Protein AF-A0A2H0WH77-F1 (afdb_monomer)

Radius of gyration: 19.79 Å; Cα contacts (8 Å, |Δi|>4): 609; chains: 1; bounding box: 47×44×61 Å

Mean predicted aligned error: 9.54 Å

Sequence (263 aa):
MRTLSQGLFWILLVLSSAALGGLSSSLSTESLFVCNAGISHTDGESIAGSDSLVINYEDLGVPESSEARQRSNVLRVQFADAPKSQVAGGTELWLTQLGEIHFDLATEKYGTQYFIELCYRGPQKQMSEGPTPYDLSEGIYNLDLSVNIQESGGTGESYRSSASLQTSLETICDLRGRGARKNPRASDELGVSSVESDSWVISSPSSWNSSSLNFSVSLNDAFSAVPRFCRIRVSFQERATSALRNNALFPQEVNLFVNIQAD

Solvent-accessible surface area (backbone atoms only — not comparable to full-atom values): 14805 Å² total; per-residue (Å²): 139,80,88,81,81,83,76,84,53,82,42,57,29,44,45,80,90,88,85,91,86,88,87,90,86,92,71,87,67,79,30,60,43,37,22,38,42,37,47,29,58,79,58,93,68,81,58,77,53,47,40,36,39,41,36,34,31,36,37,68,84,44,60,89,90,41,80,79,18,67,45,75,50,73,49,71,48,45,67,89,64,74,68,65,49,64,79,50,61,55,43,52,22,56,30,31,37,54,65,40,45,32,58,45,82,53,45,48,49,55,32,50,31,39,37,42,29,33,39,35,49,39,64,52,77,39,71,48,91,61,100,76,63,48,60,70,55,51,21,40,35,35,40,42,38,39,41,34,60,50,71,67,87,65,95,62,72,50,51,49,65,72,30,44,25,24,38,30,45,38,39,33,17,20,25,16,69,36,83,94,47,53,60,64,48,54,95,83,60,71,59,50,65,66,74,48,74,69,28,72,49,72,52,74,74,39,76,56,85,59,66,60,47,78,47,78,46,72,59,34,96,40,47,75,32,28,50,35,34,32,45,38,36,43,38,40,33,35,62,34,85,56,80,62,52,72,92,77,52,57,47,53,34,46,39,49,38,62,45,76,49,68,98

Structure (mmCIF, N/CA/C/O backbone):
data_AF-A0A2H0WH77-F1
#
_entry.id   AF-A0A2H0WH77-F1
#
loop_
_atom_site.group_PDB
_atom_site.id
_atom_site.type_symbol
_atom_site.label_atom_id
_atom_site.label_alt_id
_atom_site.label_comp_id
_atom_site.label_asym_id
_atom_site.label_entity_id
_atom_site.label_seq_id
_atom_site.pdbx_PDB_ins_code
_atom_site.Cartn_x
_atom_site.Cartn_y
_atom_site.Cartn_z
_atom_site.occupancy
_atom_site.B_iso_or_equiv
_atom_site.auth_seq_id
_atom_site.auth_comp_id
_atom_site.auth_asym_id
_atom_site.auth_atom_id
_atom_site.pdbx_PDB_model_num
ATOM 1 N N . MET A 1 1 ? 6.294 24.695 -19.451 1.00 29.09 1 MET A N 1
ATOM 2 C CA . MET A 1 1 ? 6.271 24.290 -18.031 1.00 29.09 1 MET A CA 1
ATOM 3 C C . MET A 1 1 ? 4.819 24.130 -17.620 1.00 29.09 1 MET A C 1
ATOM 5 O O . MET A 1 1 ? 4.157 25.120 -17.350 1.00 29.09 1 MET A O 1
ATOM 9 N N . ARG A 1 2 ? 4.282 22.911 -17.744 1.00 23.17 2 ARG A N 1
ATOM 10 C CA . ARG A 1 2 ? 2.914 22.574 -17.340 1.00 23.17 2 ARG A CA 1
ATOM 11 C C . ARG A 1 2 ? 3.013 21.857 -16.002 1.00 23.17 2 ARG A C 1
ATOM 13 O O . ARG A 1 2 ? 3.614 20.794 -15.935 1.00 23.17 2 ARG A O 1
ATOM 20 N N . THR A 1 3 ? 2.469 22.468 -14.964 1.00 25.33 3 THR A N 1
ATOM 21 C CA . THR A 1 3 ? 2.198 21.824 -13.683 1.00 25.33 3 THR A CA 1
ATOM 22 C C . THR A 1 3 ? 1.099 20.781 -13.905 1.00 25.33 3 THR A C 1
ATOM 24 O O . THR A 1 3 ? -0.003 21.112 -14.343 1.00 25.33 3 THR A O 1
ATOM 27 N N . LEU A 1 4 ? 1.443 19.509 -13.704 1.00 28.31 4 LEU A N 1
ATOM 28 C CA . LEU A 1 4 ? 0.545 18.360 -13.812 1.00 28.31 4 LEU A CA 1
ATOM 29 C C . LEU A 1 4 ? -0.203 18.190 -12.486 1.00 28.31 4 LEU A C 1
ATOM 31 O O . LEU A 1 4 ? 0.396 18.175 -11.416 1.00 28.31 4 LEU A O 1
ATOM 35 N N . SER A 1 5 ? -1.527 18.141 -12.590 1.00 27.88 5 SER A N 1
ATOM 36 C CA . SER A 1 5 ? -2.477 18.002 -11.489 1.00 27.88 5 SER A CA 1
ATOM 37 C C . SER A 1 5 ? -2.623 16.534 -11.078 1.00 27.88 5 SER A C 1
ATOM 39 O O . SER A 1 5 ? -2.650 15.653 -11.932 1.00 27.88 5 SER A O 1
ATOM 41 N N . GLN A 1 6 ? -2.745 16.327 -9.768 1.00 31.61 6 GLN A N 1
ATOM 42 C CA . GLN A 1 6 ? -2.769 15.076 -9.004 1.00 31.61 6 GLN A CA 1
ATOM 43 C C . GLN A 1 6 ? -3.803 14.045 -9.495 1.00 31.61 6 GLN A C 1
ATOM 45 O O . GLN A 1 6 ? -4.948 14.396 -9.782 1.00 31.61 6 GLN A O 1
ATOM 50 N N . GLY A 1 7 ? -3.415 12.766 -9.516 1.00 29.59 7 GLY A N 1
ATOM 51 C CA . GLY A 1 7 ? -4.345 11.637 -9.530 1.00 29.59 7 GLY A CA 1
ATOM 52 C C . GLY A 1 7 ? -4.779 11.325 -8.099 1.00 29.59 7 GLY A C 1
ATOM 53 O O . GLY A 1 7 ? -3.955 10.925 -7.283 1.00 29.59 7 GLY A O 1
ATOM 54 N N . LEU A 1 8 ? -6.055 11.549 -7.781 1.00 36.19 8 LEU A N 1
ATOM 55 C CA . LEU A 1 8 ? -6.645 11.158 -6.501 1.00 36.19 8 LEU A CA 1
ATOM 56 C C . LEU A 1 8 ? -7.045 9.680 -6.552 1.00 36.19 8 LEU A C 1
ATOM 58 O O . LEU A 1 8 ? -7.937 9.308 -7.312 1.00 36.19 8 LEU A O 1
ATOM 62 N N . PHE A 1 9 ? -6.427 8.861 -5.707 1.00 35.94 9 PHE A N 1
ATOM 63 C CA . PHE A 1 9 ? -6.985 7.576 -5.298 1.00 35.94 9 PHE A CA 1
ATOM 64 C C . PHE A 1 9 ? -7.800 7.824 -4.023 1.00 35.94 9 PHE A C 1
ATOM 66 O O . PHE A 1 9 ? -7.249 8.303 -3.036 1.00 35.94 9 PHE A O 1
ATOM 73 N N . TRP A 1 10 ? -9.103 7.544 -4.056 1.00 33.97 10 TRP A N 1
ATOM 74 C CA . TRP A 1 10 ? -9.947 7.498 -2.862 1.00 33.97 10 TRP A CA 1
ATOM 75 C C . TRP A 1 10 ? -10.115 6.032 -2.486 1.00 33.97 10 TRP A C 1
ATOM 77 O O . TRP A 1 10 ? -10.730 5.273 -3.231 1.00 33.97 10 TRP A O 1
ATOM 87 N N . ILE A 1 11 ? -9.545 5.621 -1.359 1.00 39.38 11 ILE A N 1
ATOM 88 C CA . ILE A 1 11 ? -9.858 4.330 -0.746 1.00 39.38 11 ILE A CA 1
ATOM 89 C C . ILE A 1 11 ? -10.861 4.639 0.356 1.00 39.38 11 ILE A C 1
ATOM 91 O O . ILE A 1 11 ? -10.483 5.231 1.364 1.00 39.38 11 ILE A O 1
ATOM 95 N N . LEU A 1 12 ? -12.128 4.272 0.141 1.00 36.19 12 LEU A N 1
ATOM 96 C CA . LEU A 1 12 ? -13.153 4.347 1.177 1.00 36.19 12 LEU A CA 1
ATOM 97 C C . LEU A 1 12 ? -12.930 3.185 2.150 1.00 36.19 12 LEU A C 1
ATOM 99 O O . LEU A 1 12 ? -13.196 2.026 1.820 1.00 36.19 12 LEU A O 1
ATOM 103 N N . LEU A 1 13 ? -12.438 3.498 3.349 1.00 39.91 13 LEU A N 1
ATOM 104 C CA . LEU A 1 13 ? -12.547 2.605 4.494 1.00 39.91 13 LEU A CA 1
ATOM 105 C C . LEU A 1 13 ? -13.842 2.931 5.238 1.00 39.91 13 LEU A C 1
ATOM 107 O O . LEU A 1 13 ? -13.857 3.828 6.077 1.00 39.91 13 LEU A O 1
ATOM 111 N N . VAL A 1 14 ? -14.941 2.257 4.910 1.00 36.97 14 VAL A N 1
ATOM 112 C CA . VAL A 1 14 ? -16.222 2.490 5.592 1.00 36.97 14 VAL A CA 1
ATOM 113 C C . VAL A 1 14 ? -16.269 1.631 6.852 1.00 36.97 14 VAL A C 1
ATOM 115 O O . VAL A 1 14 ? -15.810 0.496 6.839 1.00 36.97 14 VAL A O 1
ATOM 118 N N . LEU A 1 15 ? -16.815 2.153 7.949 1.00 38.59 15 LEU A N 1
ATOM 119 C CA . LEU A 1 15 ? -17.287 1.378 9.099 1.00 38.59 15 LEU A CA 1
ATOM 120 C C . LEU A 1 15 ? -18.823 1.516 9.142 1.00 38.59 15 LEU A C 1
ATOM 122 O O . LEU A 1 15 ? -19.339 2.507 9.649 1.00 38.59 15 LEU A O 1
ATOM 126 N N . SER A 1 16 ? -19.537 0.518 8.605 1.00 29.48 16 SER A N 1
ATOM 127 C CA . SER A 1 16 ? -20.997 0.287 8.534 1.00 29.48 16 SER A CA 1
ATOM 128 C C . SER A 1 16 ? -21.773 0.806 7.299 1.00 29.48 16 SER A C 1
ATOM 130 O O . SER A 1 16 ? -21.293 1.588 6.492 1.00 29.48 16 SER A O 1
ATOM 132 N N . SER A 1 17 ? -22.981 0.255 7.123 1.00 33.34 17 SER A N 1
ATOM 133 C CA . SER A 1 17 ? -23.678 -0.122 5.877 1.00 33.34 17 SER A CA 1
ATOM 134 C C . SER A 1 17 ? -24.225 0.959 4.911 1.00 33.34 17 SER A C 1
ATOM 136 O O . SER A 1 17 ? -24.975 1.839 5.323 1.00 33.34 17 SER A O 1
ATOM 138 N N . ALA A 1 18 ? -24.041 0.654 3.610 1.00 28.39 18 ALA A N 1
ATOM 139 C CA . ALA A 1 18 ? -24.904 0.864 2.423 1.00 28.39 18 ALA A CA 1
ATOM 140 C C . ALA A 1 18 ? -24.697 2.068 1.452 1.00 28.39 18 ALA A C 1
ATOM 142 O O . ALA A 1 18 ? -25.082 3.198 1.727 1.00 28.39 18 ALA A O 1
ATOM 143 N N . ALA A 1 19 ? -24.301 1.673 0.224 1.00 31.77 19 ALA A N 1
ATOM 144 C CA . ALA A 1 19 ? -24.737 2.066 -1.136 1.00 31.77 19 ALA A CA 1
ATOM 145 C C . ALA A 1 19 ? -24.188 3.318 -1.880 1.00 31.77 19 ALA A C 1
ATOM 147 O O . ALA A 1 19 ? -24.718 4.418 -1.777 1.00 31.77 19 ALA A O 1
ATOM 148 N N . LEU A 1 20 ? -23.250 3.005 -2.796 1.00 30.34 20 LEU A N 1
ATOM 149 C CA . LEU A 1 20 ? -23.157 3.260 -4.257 1.00 30.34 20 LEU A CA 1
ATOM 150 C C . LEU A 1 20 ? -23.192 4.682 -4.861 1.00 30.34 20 LEU A C 1
ATOM 152 O O . LEU A 1 20 ? -24.202 5.379 -4.848 1.00 30.34 20 LEU A O 1
ATOM 156 N N . GLY A 1 21 ? -22.149 4.963 -5.656 1.00 24.72 21 GLY A N 1
ATOM 157 C CA . GLY A 1 21 ? -22.165 5.899 -6.787 1.00 24.72 21 GLY A CA 1
ATOM 158 C C . GLY A 1 21 ? -20.842 5.867 -7.564 1.00 24.72 21 GLY A C 1
ATOM 159 O O . GLY A 1 21 ? -19.802 6.189 -7.003 1.00 24.72 21 GLY A O 1
ATOM 160 N N . GLY A 1 22 ? -20.865 5.449 -8.835 1.00 27.66 22 GLY A N 1
ATOM 161 C CA . GLY A 1 22 ? -19.672 5.319 -9.688 1.00 27.66 22 GLY A CA 1
ATOM 162 C C . GLY A 1 22 ? -19.478 6.465 -10.686 1.00 27.66 22 GLY A C 1
ATOM 163 O O . GLY A 1 22 ? -20.429 7.186 -10.977 1.00 27.66 22 GLY A O 1
ATOM 164 N N . LEU A 1 23 ? -18.260 6.589 -11.238 1.00 23.70 23 LEU A N 1
ATOM 165 C CA . LEU A 1 23 ? -17.952 7.025 -12.615 1.00 23.70 23 LEU A CA 1
ATOM 166 C C . LEU A 1 23 ? -16.433 6.982 -12.899 1.00 23.70 23 LEU A C 1
ATOM 168 O O . LEU A 1 23 ? -15.605 7.199 -12.021 1.00 23.70 23 LEU A O 1
ATOM 172 N N . SER A 1 24 ? -16.108 6.677 -14.156 1.00 38.88 24 SER A N 1
ATOM 173 C CA . SER A 1 24 ? -14.799 6.328 -14.728 1.00 38.88 24 SER A CA 1
ATOM 174 C C . SER A 1 24 ? -13.826 7.498 -14.921 1.00 38.88 24 SER A C 1
ATOM 176 O O . SER A 1 24 ? -14.254 8.594 -15.287 1.00 38.88 24 SER A O 1
ATOM 178 N N . SER A 1 25 ? -12.513 7.235 -14.861 1.00 27.05 25 SER A N 1
ATOM 179 C CA . SER A 1 25 ? -11.490 8.130 -15.426 1.00 27.05 25 SER A CA 1
ATOM 180 C C . SER A 1 25 ? -10.290 7.374 -16.018 1.00 27.05 25 SER A C 1
ATOM 182 O O . SER A 1 25 ? -9.965 6.262 -15.612 1.00 27.05 25 SER A O 1
ATOM 184 N N . SER A 1 26 ? -9.678 7.980 -17.040 1.00 42.25 26 SER A N 1
ATOM 185 C CA . SER A 1 26 ? -8.632 7.419 -17.898 1.00 42.25 26 SER A CA 1
ATOM 186 C C . SER A 1 26 ? -7.286 8.127 -17.681 1.00 42.25 26 SER A C 1
ATOM 188 O O . SER A 1 26 ? -7.143 9.283 -18.081 1.00 42.25 26 SER A O 1
ATOM 190 N N . LEU A 1 27 ? -6.310 7.429 -17.092 1.00 31.12 27 LEU A N 1
ATOM 191 C CA . LEU A 1 27 ? -4.853 7.661 -17.171 1.00 31.12 27 LEU A CA 1
ATOM 192 C C . LEU A 1 27 ? -4.173 6.505 -16.424 1.00 31.12 27 LEU A C 1
ATOM 194 O O . LEU A 1 27 ? -4.296 6.459 -15.211 1.00 31.12 27 LEU A O 1
ATOM 198 N N . SER A 1 28 ? -3.547 5.567 -17.155 1.00 39.81 28 SER A N 1
ATOM 199 C CA . SER A 1 28 ? -2.930 4.293 -16.710 1.00 39.81 28 SER A CA 1
ATOM 200 C C . SER A 1 28 ? -2.854 4.066 -15.186 1.00 39.81 28 SER A C 1
ATOM 202 O O . SER A 1 28 ? -1.780 4.071 -14.582 1.00 39.81 28 SER A O 1
ATOM 204 N N . THR A 1 29 ? -4.007 3.823 -14.568 1.00 47.50 29 THR A N 1
ATOM 205 C CA . THR A 1 29 ? -4.214 3.510 -13.145 1.00 47.50 29 THR A CA 1
ATOM 206 C C . THR A 1 29 ? -3.705 2.114 -12.781 1.00 47.50 29 THR A C 1
ATOM 208 O O . THR A 1 29 ? -3.866 1.653 -11.659 1.00 47.50 29 THR A O 1
ATOM 211 N N . GLU A 1 30 ? -3.046 1.436 -13.718 1.00 54.19 30 GLU A N 1
ATOM 212 C CA . GLU A 1 30 ? -2.517 0.092 -13.546 1.00 54.19 30 GLU A CA 1
ATOM 213 C C . GLU A 1 30 ? -1.319 0.049 -12.591 1.00 54.19 30 GLU A C 1
ATOM 215 O O . GLU A 1 30 ? -1.024 -0.999 -12.022 1.00 54.19 30 GLU A O 1
ATOM 220 N N . SER A 1 31 ? -0.596 1.148 -12.386 1.00 78.62 31 SER A N 1
ATOM 221 C CA . SER A 1 31 ? 0.669 1.059 -11.659 1.00 78.62 31 SER A CA 1
ATOM 222 C C . SER A 1 31 ? 0.538 1.060 -10.143 1.00 78.62 31 SER A C 1
ATOM 224 O O . SER A 1 31 ? 1.390 0.459 -9.517 1.00 78.62 31 SER A O 1
ATOM 226 N N . LEU A 1 32 ? -0.470 1.674 -9.527 1.00 86.50 32 LEU A N 1
ATOM 227 C CA . LEU A 1 32 ? -0.609 1.691 -8.066 1.00 86.50 32 LEU A CA 1
ATOM 228 C C . LEU A 1 32 ? -2.039 1.341 -7.677 1.00 86.50 32 LEU A C 1
ATOM 230 O O . LEU A 1 32 ? -2.970 2.025 -8.086 1.00 86.50 32 LEU A O 1
ATOM 234 N N . PHE A 1 33 ? -2.207 0.296 -6.877 1.00 85.94 33 PHE A N 1
ATOM 235 C CA . PHE A 1 33 ? -3.519 -0.150 -6.419 1.00 85.94 33 PHE A CA 1
ATOM 236 C C . PHE A 1 33 ? -3.415 -0.815 -5.051 1.00 85.94 33 PHE A C 1
ATOM 238 O O . PHE A 1 33 ? -2.347 -1.276 -4.642 1.00 85.94 33 PHE A O 1
ATOM 245 N N . VAL A 1 34 ? -4.534 -0.871 -4.334 1.00 84.81 34 VAL A N 1
ATOM 246 C CA . VAL A 1 34 ? -4.617 -1.643 -3.097 1.00 84.81 34 VAL A CA 1
ATOM 247 C C . VAL A 1 34 ? -4.640 -3.116 -3.451 1.00 84.81 34 VAL A C 1
ATOM 249 O O . VAL A 1 34 ? -5.502 -3.546 -4.208 1.00 84.81 34 VAL A O 1
ATOM 252 N N . CYS A 1 35 ? -3.713 -3.884 -2.902 1.00 87.12 35 CYS A N 1
ATOM 253 C CA . CYS A 1 35 ? -3.539 -5.281 -3.278 1.00 87.12 35 CYS A CA 1
ATOM 254 C C . CYS A 1 35 ? -3.725 -6.267 -2.138 1.00 87.12 35 CYS A C 1
ATOM 256 O O . CYS A 1 35 ? -3.854 -7.470 -2.361 1.00 87.12 35 CYS A O 1
ATOM 258 N N . ASN A 1 36 ? -3.735 -5.772 -0.905 1.00 88.19 36 ASN A N 1
ATOM 259 C CA . ASN A 1 36 ? -3.999 -6.599 0.251 1.00 88.19 36 ASN A CA 1
ATOM 260 C C . ASN A 1 36 ? -4.517 -5.750 1.397 1.00 88.19 36 ASN A C 1
ATOM 262 O O . ASN A 1 36 ? -4.254 -4.552 1.492 1.00 88.19 36 ASN A O 1
ATOM 266 N N . ALA A 1 37 ? -5.199 -6.413 2.309 1.00 87.94 37 ALA A N 1
ATOM 267 C CA . ALA A 1 37 ? -5.530 -5.866 3.603 1.00 87.94 37 ALA A CA 1
ATOM 268 C C . ALA A 1 37 ? -5.639 -7.018 4.588 1.00 87.94 37 ALA A C 1
ATOM 270 O O . ALA A 1 37 ? -5.837 -8.175 4.202 1.00 87.94 37 ALA A O 1
ATOM 271 N N . GLY A 1 38 ? -5.491 -6.700 5.862 1.00 87.19 38 GLY A N 1
ATOM 272 C CA . GLY A 1 38 ? -5.570 -7.716 6.884 1.00 87.19 38 GLY A CA 1
ATOM 273 C C . GLY A 1 38 ? -5.738 -7.153 8.273 1.00 87.19 38 GLY A C 1
ATOM 274 O O . GLY A 1 38 ? -5.615 -5.952 8.522 1.00 87.19 38 GLY A O 1
ATOM 275 N N . ILE A 1 39 ? -6.020 -8.080 9.172 1.00 83.69 39 ILE A N 1
ATOM 276 C CA . ILE A 1 39 ? -6.238 -7.835 10.586 1.00 83.69 39 ILE A CA 1
ATOM 277 C C . ILE A 1 39 ? -5.485 -8.899 11.386 1.00 83.69 39 ILE A C 1
ATOM 279 O O . ILE A 1 39 ? -5.344 -10.056 10.971 1.00 83.69 39 ILE A O 1
ATOM 283 N N . SER A 1 40 ? -4.930 -8.473 12.509 1.00 84.44 40 SER A N 1
ATOM 284 C CA . SER A 1 40 ? -4.127 -9.284 13.416 1.00 84.44 40 SER A CA 1
ATOM 285 C C . SER A 1 40 ? -4.280 -8.763 14.835 1.00 84.44 40 SER A C 1
ATOM 287 O O . SER A 1 40 ? -4.408 -7.559 15.028 1.00 84.44 40 SER A O 1
ATOM 289 N N . HIS A 1 41 ? -4.224 -9.641 15.828 1.00 77.88 41 HIS A N 1
ATOM 290 C CA . HIS A 1 41 ? -4.226 -9.237 17.235 1.00 77.88 41 HIS A CA 1
ATOM 291 C C . HIS A 1 41 ? -2.805 -9.248 17.774 1.00 77.88 41 HIS A C 1
ATOM 293 O O . HIS A 1 41 ? -2.026 -10.156 17.474 1.00 77.88 41 HIS A O 1
ATOM 299 N N . THR A 1 42 ? -2.453 -8.224 18.545 1.00 71.50 42 THR A N 1
ATOM 300 C CA . THR A 1 42 ? -1.096 -8.091 19.088 1.00 71.50 42 THR A CA 1
ATOM 301 C C . THR A 1 42 ? -0.948 -8.751 20.453 1.00 71.50 42 THR A C 1
ATOM 303 O O . THR A 1 42 ? 0.169 -9.109 20.823 1.00 71.50 42 THR A O 1
ATOM 306 N N . ASP A 1 43 ? -2.064 -8.997 21.143 1.00 66.12 43 ASP A N 1
ATOM 307 C CA . ASP A 1 43 ? -2.090 -9.560 22.489 1.00 66.12 43 ASP A CA 1
ATOM 308 C C . ASP A 1 43 ? -2.752 -10.946 22.469 1.00 66.12 43 ASP A C 1
ATOM 310 O O . ASP A 1 43 ? -3.899 -11.105 22.061 1.00 66.12 43 ASP A O 1
ATOM 314 N N . GLY A 1 44 ? -2.009 -11.976 22.886 1.00 57.06 44 GLY A N 1
ATOM 315 C CA . GLY A 1 44 ? -2.429 -13.386 22.842 1.00 57.06 44 GLY A CA 1
ATOM 316 C C . GLY A 1 44 ? -3.450 -13.802 23.907 1.00 57.06 44 GLY A C 1
ATOM 317 O O . GLY A 1 44 ? -3.604 -14.996 24.163 1.00 57.06 44 GLY A O 1
ATOM 318 N N . GLU A 1 45 ? -4.117 -12.853 24.566 1.00 59.38 45 GLU A N 1
ATOM 319 C CA . GLU A 1 45 ? -5.223 -13.179 25.465 1.00 59.38 45 GLU A CA 1
ATOM 320 C C . GLU A 1 45 ? -6.493 -13.395 24.641 1.00 59.38 45 GLU A C 1
ATOM 322 O O . GLU A 1 45 ? -6.936 -12.508 23.921 1.00 59.38 45 GLU A O 1
ATOM 327 N N . SER A 1 46 ? -7.099 -14.577 24.762 1.00 53.81 46 SER A N 1
ATOM 328 C CA . SER A 1 46 ? -8.398 -14.880 24.159 1.00 53.81 46 SER A CA 1
ATOM 329 C C . SER A 1 46 ? -9.466 -13.949 24.735 1.00 53.81 46 SER A C 1
ATOM 331 O O . SER A 1 46 ? -9.912 -14.128 25.869 1.00 53.81 46 SER A O 1
ATOM 333 N N . ILE A 1 47 ? -9.893 -12.970 23.948 1.00 59.94 47 ILE A N 1
ATOM 334 C CA . ILE A 1 47 ? -10.976 -12.047 24.287 1.00 59.94 47 ILE A CA 1
ATOM 335 C C . ILE A 1 47 ? -12.257 -12.563 23.632 1.00 59.94 47 ILE A C 1
ATOM 337 O O . ILE A 1 47 ? -12.225 -13.063 22.509 1.00 59.94 47 ILE A O 1
ATOM 341 N N . ALA A 1 48 ? -13.391 -12.467 24.326 1.00 61.47 48 ALA A N 1
ATOM 342 C CA . ALA A 1 48 ? -14.682 -12.709 23.693 1.00 61.47 48 ALA A CA 1
ATOM 343 C C . ALA A 1 48 ? -14.940 -11.620 22.634 1.00 61.47 48 ALA A C 1
ATOM 345 O O . ALA A 1 48 ? -14.767 -10.431 22.904 1.00 61.47 48 ALA A O 1
ATOM 346 N N . GLY A 1 49 ? -15.329 -12.033 21.428 1.00 67.69 49 GLY A N 1
ATOM 347 C CA . GLY A 1 49 ? -15.587 -11.139 20.299 1.00 67.69 49 GLY A CA 1
ATOM 348 C C . GLY A 1 49 ? -15.205 -11.774 18.963 1.00 67.69 49 GLY A C 1
ATOM 349 O O . GLY A 1 49 ? -14.720 -12.903 18.912 1.00 67.69 49 GLY A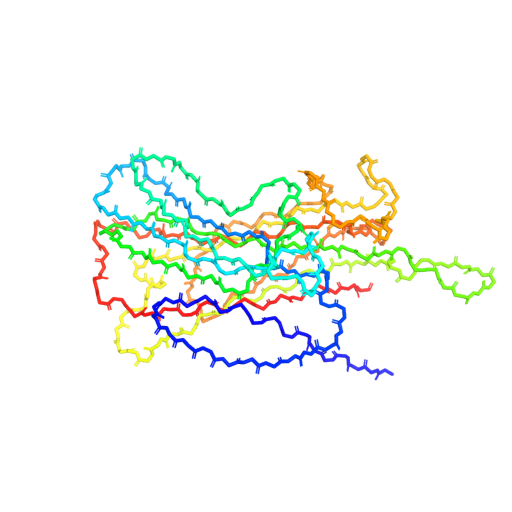 O 1
ATOM 350 N N . SER A 1 50 ? -15.438 -11.056 17.869 1.00 71.25 50 SER A N 1
ATOM 351 C CA . SER A 1 50 ? -14.905 -11.380 16.541 1.00 71.25 50 SER A CA 1
ATOM 352 C C . SER A 1 50 ? -14.726 -10.081 15.775 1.00 71.25 50 SER A C 1
ATOM 354 O O . SER A 1 50 ? -15.707 -9.357 15.622 1.00 71.25 50 SER A O 1
ATOM 356 N N . ASP A 1 51 ? -13.532 -9.809 15.269 1.00 75.06 51 ASP A N 1
ATOM 357 C CA . ASP A 1 51 ? -13.363 -8.725 14.307 1.00 75.06 51 ASP A CA 1
ATOM 358 C C . ASP A 1 51 ? -13.534 -9.301 12.892 1.00 75.06 51 ASP A C 1
ATOM 360 O O . ASP A 1 51 ? -13.113 -10.427 12.589 1.00 75.06 51 ASP A O 1
ATOM 364 N N . SER A 1 52 ? -14.198 -8.553 12.015 1.00 77.56 52 SER A N 1
ATOM 365 C CA . SER A 1 52 ? -14.360 -8.935 10.614 1.00 77.56 52 SER A CA 1
ATOM 366 C C . SER A 1 52 ? -13.846 -7.874 9.662 1.00 77.56 52 SER A C 1
ATOM 368 O O . SER A 1 52 ? -13.772 -6.691 9.968 1.00 77.56 52 SER A O 1
ATOM 370 N N . LEU A 1 53 ? -13.459 -8.346 8.490 1.00 77.69 53 LEU A N 1
ATOM 371 C CA . LEU A 1 53 ? -12.922 -7.573 7.397 1.00 77.69 53 LEU A CA 1
ATOM 372 C C . LEU A 1 53 ? -13.664 -8.006 6.133 1.00 77.69 53 LEU A C 1
ATOM 374 O O . LEU A 1 53 ? -13.497 -9.123 5.643 1.00 77.69 53 LEU A O 1
ATOM 378 N N . VAL A 1 54 ? -14.534 -7.137 5.638 1.00 77.56 54 VAL A N 1
ATOM 379 C CA . VAL A 1 54 ? -15.295 -7.333 4.405 1.00 77.56 54 VAL A CA 1
ATOM 380 C C . VAL A 1 54 ? -14.585 -6.586 3.291 1.00 77.56 54 VAL A C 1
ATOM 382 O O . VAL A 1 54 ? -14.261 -5.409 3.436 1.00 77.56 54 VAL A O 1
ATOM 385 N N . ILE A 1 55 ? -14.305 -7.275 2.188 1.00 76.62 55 ILE A N 1
ATOM 386 C CA . ILE A 1 55 ? -13.498 -6.730 1.102 1.00 76.62 55 ILE A CA 1
ATOM 387 C C . ILE A 1 55 ? -14.149 -7.032 -0.236 1.00 76.62 55 ILE A C 1
ATOM 389 O O . ILE A 1 55 ? -14.445 -8.184 -0.554 1.00 76.62 55 ILE A O 1
ATOM 393 N N . ASN A 1 56 ? -14.298 -5.986 -1.041 1.00 78.12 56 ASN A N 1
ATOM 394 C CA . ASN A 1 56 ? -14.691 -6.082 -2.439 1.00 78.12 56 ASN A CA 1
ATOM 395 C C . ASN A 1 56 ? -13.457 -5.829 -3.307 1.00 78.12 56 ASN A C 1
ATOM 397 O O . ASN A 1 56 ? -12.721 -4.866 -3.071 1.00 78.12 56 ASN A O 1
ATOM 401 N N . TYR A 1 57 ? -13.206 -6.697 -4.285 1.00 79.06 57 TYR A N 1
ATOM 402 C CA . TYR A 1 57 ? -12.005 -6.625 -5.109 1.00 79.06 57 TYR A CA 1
ATOM 403 C C . TYR A 1 57 ? -12.226 -7.077 -6.548 1.00 79.06 57 TYR A C 1
ATOM 405 O O . TYR A 1 57 ? -13.109 -7.880 -6.850 1.00 79.06 57 TYR A O 1
ATOM 413 N N . GLU A 1 58 ? -11.359 -6.581 -7.422 1.00 81.31 58 GLU A N 1
ATOM 414 C CA . GLU A 1 58 ? -11.256 -6.994 -8.811 1.00 81.31 58 GLU A CA 1
ATOM 415 C C . GLU A 1 58 ? -10.092 -7.973 -9.006 1.00 81.31 58 GLU A C 1
ATOM 417 O O . GLU A 1 58 ? -8.974 -7.731 -8.546 1.00 81.31 58 GLU A O 1
ATOM 422 N N . ASP A 1 59 ? -10.356 -9.073 -9.710 1.00 82.00 59 ASP A N 1
ATOM 423 C CA . ASP A 1 59 ? -9.362 -10.045 -10.171 1.00 82.00 59 ASP A CA 1
ATOM 424 C C . ASP A 1 59 ? -8.797 -9.599 -11.529 1.00 82.00 59 ASP A C 1
ATOM 426 O O . ASP A 1 59 ? -9.416 -9.775 -12.581 1.00 82.00 59 ASP A O 1
ATOM 430 N N . LEU A 1 60 ? -7.609 -8.998 -11.499 1.00 82.56 60 LEU A N 1
ATOM 431 C CA . LEU A 1 60 ? -6.890 -8.502 -12.674 1.00 82.56 60 LEU A CA 1
ATOM 432 C C . LEU A 1 60 ? -6.293 -9.628 -13.531 1.00 82.56 60 LEU A C 1
ATOM 434 O O . LEU A 1 60 ? -5.814 -9.367 -14.634 1.00 82.56 60 LEU A O 1
ATOM 438 N N . GLY A 1 61 ? -6.296 -10.873 -13.041 1.00 82.38 61 GLY A N 1
ATOM 439 C CA . GLY A 1 61 ? -5.903 -12.047 -13.821 1.00 82.38 61 GLY A CA 1
ATOM 440 C C . GLY A 1 61 ? -6.970 -12.485 -14.828 1.00 82.38 61 GLY A C 1
ATOM 441 O O . GLY A 1 61 ? -6.709 -13.340 -15.676 1.00 82.38 61 GLY A O 1
ATOM 442 N N . VAL A 1 62 ? -8.170 -11.908 -14.748 1.00 84.56 62 VAL A N 1
ATOM 443 C CA . VAL A 1 62 ? -9.324 -12.262 -15.571 1.00 84.56 62 VAL A CA 1
ATOM 444 C C . VAL A 1 62 ? -9.654 -11.104 -16.528 1.00 84.56 62 VAL A C 1
ATOM 446 O O . VAL A 1 62 ? -9.528 -9.940 -16.145 1.00 84.56 62 VAL A O 1
ATOM 449 N N . PRO A 1 63 ? -10.090 -11.376 -17.778 1.00 85.69 63 PRO A N 1
ATOM 450 C CA . PRO A 1 63 ? -10.477 -10.323 -18.712 1.00 85.69 63 PRO A CA 1
ATOM 451 C C . PRO A 1 63 ? -11.542 -9.381 -18.150 1.00 85.69 63 PRO A C 1
ATOM 453 O O . P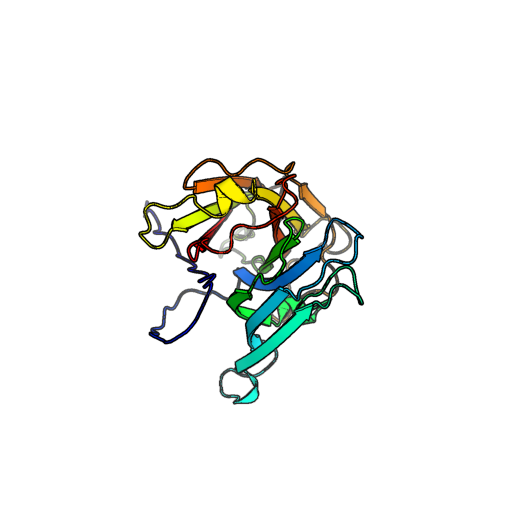RO A 1 63 ? -12.465 -9.810 -17.457 1.00 85.69 63 PRO A O 1
ATOM 456 N N . GLU A 1 64 ? -11.462 -8.112 -18.549 1.00 82.44 64 GLU A N 1
ATOM 457 C CA . GLU A 1 64 ? -12.368 -7.047 -18.110 1.00 82.44 64 GLU A CA 1
ATOM 458 C C . GLU A 1 64 ? -13.855 -7.373 -18.289 1.00 82.44 64 GLU A C 1
ATOM 460 O O . GLU A 1 64 ? -14.672 -7.020 -17.443 1.00 82.44 64 GLU A O 1
ATOM 465 N N . SER A 1 65 ? -14.198 -8.087 -19.359 1.00 85.62 65 SER A N 1
ATOM 466 C CA . SER A 1 65 ? -15.567 -8.475 -19.699 1.00 85.62 65 SER A CA 1
ATOM 467 C C . SER A 1 65 ? -16.115 -9.670 -18.910 1.00 85.62 65 SER A C 1
ATOM 469 O O . SER A 1 65 ? -17.265 -10.052 -19.119 1.00 85.62 65 SER A O 1
ATOM 471 N N . SER A 1 66 ? -15.311 -10.304 -18.056 1.00 88.69 66 SER A N 1
ATOM 472 C CA . SER A 1 66 ? -15.711 -11.511 -17.335 1.00 88.69 66 SER A CA 1
ATOM 473 C C . SER A 1 66 ? -16.515 -11.191 -16.081 1.00 88.69 66 SER A C 1
ATOM 475 O O . SER A 1 66 ? -16.099 -10.390 -15.247 1.00 88.69 66 SER A O 1
ATOM 477 N N . GLU A 1 67 ? -17.606 -11.925 -15.870 1.00 85.19 67 GLU A N 1
ATOM 478 C CA . GLU A 1 67 ? -18.378 -11.874 -14.622 1.00 85.19 67 GLU A CA 1
ATOM 479 C C . GLU A 1 67 ? -17.551 -12.313 -13.401 1.00 85.19 67 GLU A C 1
ATOM 481 O O . GLU A 1 67 ? -17.817 -11.880 -12.286 1.00 85.19 67 GLU A O 1
ATOM 486 N N . ALA A 1 68 ? -16.502 -13.121 -13.603 1.00 83.31 68 ALA A N 1
ATOM 487 C CA . ALA A 1 68 ? -15.612 -13.577 -12.532 1.00 83.31 68 ALA A CA 1
ATOM 488 C C . ALA A 1 68 ? -14.604 -12.510 -12.058 1.00 83.31 68 ALA A C 1
ATOM 490 O O . ALA A 1 68 ? -13.810 -12.784 -11.153 1.00 83.31 68 ALA A O 1
ATOM 491 N N . ARG A 1 69 ? -14.606 -11.319 -12.676 1.00 84.19 69 ARG A N 1
ATOM 492 C CA . ARG A 1 69 ? -13.694 -10.223 -12.336 1.00 84.19 69 ARG A CA 1
ATOM 493 C C . ARG A 1 69 ? -14.039 -9.574 -11.002 1.00 84.19 69 ARG A C 1
ATOM 495 O O . ARG A 1 69 ? -13.132 -9.279 -10.238 1.00 84.19 69 ARG A O 1
ATOM 502 N N . GLN A 1 70 ? -15.322 -9.368 -10.711 1.00 83.44 70 GLN A N 1
ATOM 503 C CA . GLN A 1 70 ? -15.766 -8.774 -9.448 1.00 83.44 70 GLN A CA 1
ATOM 504 C C . GLN A 1 70 ? -15.944 -9.871 -8.401 1.00 83.44 70 GLN A C 1
ATOM 506 O O . GLN A 1 70 ? -16.720 -10.809 -8.594 1.00 83.44 70 GLN A O 1
ATOM 511 N N . ARG A 1 71 ? -15.230 -9.759 -7.284 1.00 78.75 71 ARG A N 1
ATOM 512 C CA . ARG A 1 71 ? -15.286 -10.724 -6.187 1.00 78.75 71 ARG A CA 1
ATOM 513 C C . ARG A 1 71 ? -15.483 -10.006 -4.861 1.00 78.75 71 ARG A C 1
ATOM 515 O O . ARG A 1 71 ? -15.068 -8.868 -4.667 1.00 78.75 71 ARG A O 1
ATOM 522 N N . SER A 1 72 ? -16.122 -10.699 -3.929 1.00 74.44 72 SER A N 1
ATOM 523 C CA . SER A 1 72 ? -16.260 -10.249 -2.549 1.00 74.44 72 SER A CA 1
ATOM 524 C C . SER A 1 72 ? -15.776 -11.362 -1.638 1.00 74.44 72 SER A C 1
ATOM 526 O O . SER A 1 72 ? -16.088 -12.535 -1.862 1.00 74.44 72 SER A O 1
ATOM 528 N N . ASN A 1 73 ? -14.981 -11.004 -0.639 1.00 69.81 73 ASN A N 1
ATOM 529 C CA . ASN A 1 73 ? -14.504 -11.930 0.371 1.00 69.81 73 ASN A CA 1
ATOM 530 C C . ASN A 1 73 ? -14.755 -11.333 1.754 1.00 69.81 73 ASN A C 1
ATOM 532 O O . ASN A 1 73 ? -14.561 -10.141 1.986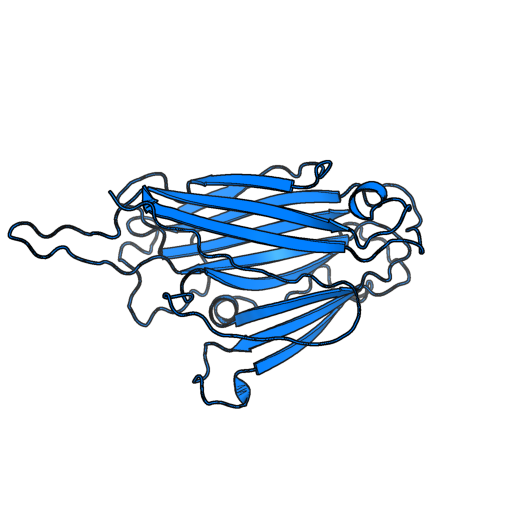 1.00 69.81 73 ASN A O 1
ATOM 536 N N . VAL A 1 74 ? -15.200 -12.179 2.676 1.00 69.19 74 VAL A N 1
ATOM 537 C CA . VAL A 1 74 ? -15.413 -11.802 4.070 1.00 69.19 74 VAL A CA 1
ATOM 538 C C . VAL A 1 74 ? -14.406 -12.574 4.897 1.00 69.19 74 VAL A C 1
ATOM 540 O O . VAL A 1 74 ? -14.577 -13.764 5.166 1.00 69.19 74 VAL A O 1
ATOM 543 N N . LEU A 1 75 ? -13.355 -11.883 5.313 1.00 63.41 75 LEU A N 1
ATOM 544 C CA . LEU A 1 75 ? -12.385 -12.407 6.252 1.00 63.41 75 LEU A CA 1
ATOM 545 C C . LEU A 1 75 ? -12.937 -12.206 7.660 1.00 63.41 75 LEU A C 1
ATOM 547 O O . LEU A 1 75 ? -13.109 -11.087 8.133 1.00 63.41 75 LEU A O 1
ATOM 551 N N . ARG A 1 76 ? -13.235 -13.305 8.347 1.00 62.88 76 ARG A N 1
ATOM 552 C CA . ARG A 1 76 ? -13.581 -13.281 9.771 1.00 62.88 76 ARG A CA 1
ATOM 553 C C . ARG A 1 76 ? -12.384 -13.790 10.544 1.00 62.88 76 ARG A C 1
ATOM 555 O O . ARG A 1 76 ? -11.927 -14.897 10.271 1.00 62.88 76 ARG A O 1
ATOM 562 N N . VAL A 1 77 ? -11.892 -13.003 11.493 1.00 58.88 77 VAL A N 1
ATOM 563 C CA . V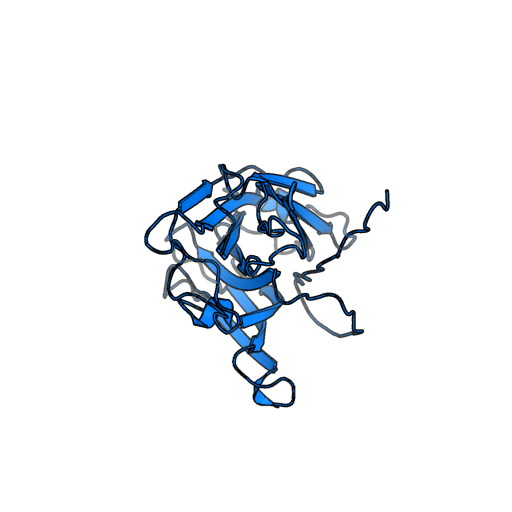AL A 1 77 ? -10.852 -13.464 12.411 1.00 58.88 77 VAL A CA 1
ATOM 564 C C . VAL A 1 77 ? -11.517 -13.796 13.730 1.00 58.88 77 VAL A C 1
ATOM 566 O O . VAL A 1 77 ? -12.079 -12.939 14.409 1.00 58.88 77 VAL A O 1
ATOM 569 N N . GLN A 1 78 ? -11.512 -15.086 14.054 1.00 58.03 78 GLN A N 1
ATOM 570 C CA . GLN A 1 78 ? -11.893 -15.555 15.376 1.00 58.03 78 GLN A CA 1
ATOM 571 C C . GLN A 1 78 ? -10.634 -15.603 16.240 1.00 58.03 78 GLN A C 1
ATOM 573 O O . GLN A 1 78 ? -9.626 -16.171 15.834 1.00 58.03 78 GLN A O 1
ATOM 578 N N . PHE A 1 79 ? -10.710 -15.043 17.447 1.00 55.28 79 PHE A N 1
ATOM 579 C CA . PHE A 1 79 ? -9.589 -14.921 18.393 1.00 55.28 79 PHE A CA 1
ATOM 580 C C . PHE A 1 79 ? -8.905 -16.246 18.743 1.00 55.28 79 PHE A C 1
ATOM 582 O O . PHE A 1 79 ? -7.758 -16.244 19.182 1.00 55.28 79 PHE A O 1
ATOM 589 N N . ALA A 1 80 ? -9.606 -17.367 18.566 1.00 52.97 80 ALA A N 1
ATOM 590 C CA . ALA A 1 80 ? -9.097 -18.693 18.885 1.00 52.97 80 ALA A CA 1
ATOM 591 C C . ALA A 1 80 ? -8.129 -19.252 17.825 1.00 52.97 80 ALA A C 1
ATOM 593 O O . ALA A 1 80 ? -7.274 -20.057 18.182 1.00 52.97 80 ALA A O 1
ATOM 594 N N . ASP A 1 81 ? -8.216 -18.810 16.563 1.00 51.03 81 ASP A N 1
ATOM 595 C CA . ASP A 1 81 ? -7.515 -19.439 15.441 1.00 51.03 81 ASP A CA 1
ATOM 596 C C . ASP A 1 81 ? -6.895 -18.392 14.489 1.00 51.03 81 ASP A C 1
ATOM 598 O O . ASP A 1 81 ? -7.571 -17.784 13.662 1.00 51.03 81 ASP A O 1
ATOM 602 N N . ALA A 1 82 ? -5.563 -18.281 14.577 1.00 49.59 82 ALA A N 1
ATOM 603 C CA . ALA A 1 82 ? -4.610 -17.567 13.711 1.00 49.59 82 ALA A CA 1
ATOM 604 C C . ALA A 1 82 ? -4.240 -16.105 14.079 1.00 49.59 82 ALA A C 1
ATOM 606 O O . ALA A 1 82 ? -5.096 -15.233 14.193 1.00 49.59 82 ALA A O 1
ATOM 607 N N . PRO A 1 83 ? -2.927 -15.781 14.159 1.00 58.44 83 PRO A N 1
ATOM 608 C CA . PRO A 1 83 ? -2.455 -14.436 14.494 1.00 58.44 83 PRO A CA 1
ATOM 609 C C . PRO A 1 83 ? -2.553 -13.424 13.337 1.00 58.44 83 PRO A C 1
ATOM 611 O O . PRO A 1 83 ? -2.304 -12.242 13.565 1.00 58.44 83 PRO A O 1
ATOM 614 N N . LYS A 1 84 ? -2.861 -13.848 12.097 1.00 62.78 84 LYS A N 1
ATOM 615 C CA . LYS A 1 84 ? -2.951 -12.974 10.908 1.00 62.78 84 LYS A CA 1
ATOM 616 C C . LYS A 1 84 ? -3.934 -13.535 9.878 1.00 62.78 84 LYS A C 1
ATOM 618 O O . LYS A 1 84 ? -3.766 -14.674 9.450 1.00 62.78 84 LYS A O 1
ATOM 623 N N . SER A 1 85 ? -4.881 -12.715 9.427 1.00 68.69 85 SER A N 1
ATOM 624 C CA . SER A 1 85 ? -5.704 -12.994 8.243 1.00 68.69 85 SER A CA 1
ATOM 625 C C . SER A 1 85 ? -5.483 -11.913 7.191 1.00 68.69 85 SER A C 1
ATOM 627 O O . SER A 1 85 ? -5.434 -10.729 7.525 1.00 68.69 85 SER A O 1
ATOM 629 N N . GLN A 1 86 ? -5.305 -12.326 5.936 1.00 74.75 86 GLN A N 1
ATOM 630 C CA . GLN A 1 86 ? -5.067 -11.445 4.790 1.00 74.75 86 GLN A CA 1
ATOM 631 C C . GLN A 1 86 ? -5.793 -11.978 3.549 1.00 74.75 86 GLN A C 1
ATOM 633 O O . GLN A 1 86 ? -6.055 -13.178 3.466 1.00 74.75 86 GLN A O 1
ATOM 638 N N . VAL A 1 87 ? -6.104 -11.100 2.593 1.00 69.25 87 VAL A N 1
ATOM 639 C CA . VAL A 1 87 ? -6.892 -11.443 1.389 1.00 69.25 87 VAL A CA 1
ATOM 640 C C . VAL A 1 87 ? -6.103 -12.290 0.409 1.00 69.25 87 VAL A C 1
ATOM 642 O O . VAL A 1 87 ? -6.625 -13.268 -0.116 1.00 69.25 87 VAL A O 1
ATOM 645 N N . ALA A 1 88 ? -4.859 -11.893 0.153 1.00 73.94 88 ALA A N 1
ATOM 646 C CA . ALA A 1 88 ? -4.028 -12.478 -0.886 1.00 73.94 88 ALA A CA 1
ATOM 647 C C . ALA A 1 88 ? -2.594 -12.698 -0.390 1.00 73.94 88 ALA A C 1
ATOM 649 O O . ALA A 1 88 ? -2.111 -12.028 0.530 1.00 73.94 88 ALA A O 1
ATOM 650 N N . GLY A 1 89 ? -1.901 -13.653 -1.011 1.00 73.56 89 GLY A N 1
ATOM 651 C CA . GLY A 1 89 ? -0.492 -13.944 -0.760 1.00 73.56 89 GLY A CA 1
ATOM 652 C C . GLY A 1 89 ? 0.281 -14.209 -2.052 1.00 73.56 89 GLY A C 1
ATOM 653 O O . GLY A 1 89 ? -0.286 -14.574 -3.078 1.00 73.56 89 GLY A O 1
ATOM 654 N N . GLY A 1 90 ? 1.603 -14.026 -2.010 1.00 78.81 90 GLY A N 1
ATOM 655 C CA . GLY A 1 90 ? 2.483 -14.329 -3.143 1.00 78.81 90 GLY A CA 1
ATOM 656 C C . GLY A 1 90 ? 2.148 -13.525 -4.403 1.00 78.81 90 GLY A C 1
ATOM 657 O O . GLY A 1 90 ? 2.053 -12.301 -4.357 1.00 78.81 90 GLY A O 1
ATOM 658 N N . THR A 1 91 ? 1.981 -14.212 -5.537 1.00 78.50 91 THR A N 1
ATOM 659 C CA . THR A 1 91 ? 1.671 -13.579 -6.830 1.00 78.50 91 THR A CA 1
ATOM 660 C C . THR A 1 91 ? 0.249 -13.031 -6.913 1.00 78.50 91 THR A C 1
ATOM 662 O O . THR A 1 91 ? 0.030 -12.065 -7.637 1.00 78.50 91 THR A O 1
ATOM 665 N N . GLU A 1 92 ? -0.706 -13.616 -6.181 1.00 80.38 92 GLU A N 1
ATOM 666 C CA . GLU A 1 92 ? -2.127 -13.224 -6.210 1.00 80.38 92 GLU A CA 1
ATOM 667 C C . GLU A 1 92 ? -2.340 -11.790 -5.723 1.00 80.38 92 GLU A C 1
ATOM 669 O O . GLU A 1 92 ? -3.242 -11.099 -6.190 1.00 80.38 92 GLU A O 1
ATOM 674 N N . LEU A 1 93 ? -1.450 -11.325 -4.841 1.00 84.00 93 LEU A N 1
ATOM 675 C CA . LEU A 1 93 ? -1.365 -9.947 -4.369 1.00 84.00 93 LEU A CA 1
ATOM 676 C C . LEU A 1 93 ? -1.385 -8.965 -5.556 1.00 84.00 93 LEU A C 1
ATOM 678 O O . LEU A 1 93 ? -2.211 -8.068 -5.631 1.00 84.00 93 LEU A O 1
ATOM 682 N N . TRP A 1 94 ? -0.550 -9.192 -6.565 1.00 86.38 94 TRP A N 1
ATOM 683 C CA . TRP A 1 94 ? -0.421 -8.303 -7.727 1.00 86.38 94 TRP A CA 1
ATOM 684 C C . TRP A 1 94 ? -1.561 -8.406 -8.739 1.00 86.38 94 TRP A C 1
ATOM 686 O O . TRP A 1 94 ? -1.636 -7.603 -9.667 1.00 86.38 94 TRP A O 1
ATOM 696 N N . LEU A 1 95 ? -2.416 -9.414 -8.583 1.00 84.69 95 LEU A N 1
ATOM 697 C CA . LEU A 1 95 ? -3.578 -9.654 -9.433 1.00 84.69 95 LEU A CA 1
ATOM 698 C C . LEU A 1 95 ? -4.877 -9.225 -8.750 1.00 84.69 95 LEU A C 1
ATOM 700 O O . LEU A 1 95 ? -5.950 -9.410 -9.307 1.00 84.69 95 LEU A O 1
ATOM 704 N N . THR A 1 96 ? -4.782 -8.653 -7.555 1.00 79.88 96 THR A N 1
ATOM 705 C CA . THR A 1 96 ? -5.923 -8.269 -6.737 1.00 79.88 96 THR A CA 1
ATOM 706 C C . THR A 1 96 ? -5.963 -6.754 -6.628 1.00 79.88 96 THR A C 1
ATOM 708 O O . THR A 1 96 ? -5.008 -6.155 -6.149 1.00 79.88 96 THR A O 1
ATOM 711 N N . GLN A 1 97 ? -7.063 -6.129 -7.038 1.00 84.31 97 GLN A N 1
ATOM 712 C CA . GLN A 1 97 ? -7.302 -4.704 -6.825 1.00 84.31 97 GLN A CA 1
ATOM 713 C C . GLN A 1 97 ? -8.480 -4.523 -5.872 1.00 84.31 97 GLN A C 1
ATOM 715 O O . GLN A 1 97 ? -9.630 -4.710 -6.257 1.00 84.31 97 GLN A O 1
ATOM 720 N N . LEU A 1 98 ? -8.203 -4.179 -4.614 1.00 77.50 98 LEU A N 1
ATOM 721 C CA . LEU A 1 98 ? -9.245 -3.926 -3.620 1.00 77.50 98 LEU A CA 1
ATOM 722 C C . LEU A 1 98 ? -9.933 -2.595 -3.943 1.00 77.50 98 LEU A C 1
ATOM 724 O O . LEU A 1 98 ? -9.264 -1.572 -4.101 1.00 77.50 98 LEU A O 1
ATOM 728 N N . GLY A 1 99 ? -11.259 -2.624 -4.051 1.00 70.75 99 GLY A N 1
ATOM 729 C CA . GLY A 1 99 ? -12.085 -1.445 -4.310 1.00 70.75 99 GLY A CA 1
ATOM 730 C C . GLY A 1 99 ? -12.650 -0.834 -3.031 1.00 70.75 99 GLY A C 1
ATOM 731 O O . GLY A 1 99 ? -12.615 0.380 -2.857 1.00 70.75 99 GLY A O 1
ATOM 732 N N . GLU A 1 100 ? -13.130 -1.676 -2.116 1.00 73.44 100 GLU A N 1
ATOM 733 C CA . GLU A 1 100 ? -13.718 -1.253 -0.843 1.00 73.44 100 GLU A CA 1
ATOM 734 C C . GLU A 1 100 ? -13.272 -2.200 0.267 1.00 73.44 100 GLU A C 1
ATOM 736 O O . GLU A 1 100 ? -13.263 -3.423 0.092 1.00 73.44 100 GLU A O 1
ATOM 741 N N . ILE A 1 101 ? -12.893 -1.622 1.405 1.00 73.19 101 ILE A N 1
ATOM 742 C CA . ILE A 1 101 ? -12.444 -2.360 2.580 1.00 73.19 101 ILE A CA 1
ATOM 743 C C . ILE A 1 101 ? -13.250 -1.862 3.769 1.00 73.19 101 ILE A C 1
ATOM 745 O O . ILE A 1 101 ? -13.203 -0.686 4.117 1.00 73.19 101 ILE A O 1
ATOM 749 N N . HIS A 1 102 ? -13.962 -2.772 4.413 1.00 77.31 102 HIS A N 1
ATOM 750 C CA . HIS A 1 102 ? -14.761 -2.485 5.586 1.00 77.31 102 HIS A CA 1
ATOM 751 C C . H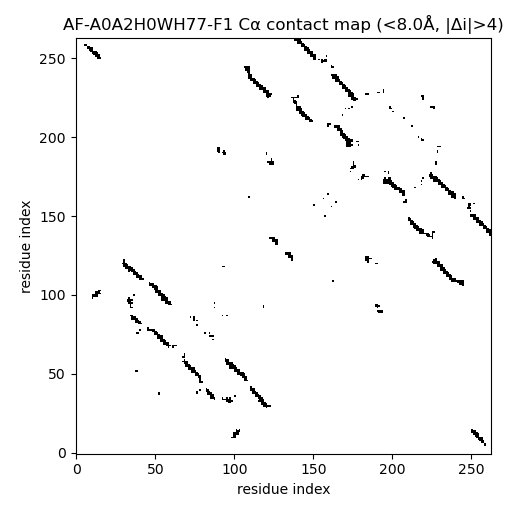IS A 1 102 ? -14.252 -3.331 6.752 1.00 77.31 102 HIS A C 1
ATOM 753 O O . HIS A 1 102 ? -14.282 -4.560 6.706 1.00 77.31 102 HIS A O 1
ATOM 759 N N . PHE A 1 103 ? -13.748 -2.666 7.789 1.00 74.88 103 PHE A N 1
ATOM 760 C CA . PHE A 1 103 ? -13.423 -3.314 9.056 1.00 74.88 103 PHE A CA 1
ATOM 761 C C . PHE A 1 103 ? -14.622 -3.191 9.989 1.00 74.88 103 PHE A C 1
ATOM 763 O O . PHE A 1 103 ? -15.189 -2.114 10.109 1.00 74.88 103 PHE A O 1
ATOM 770 N N . ASP A 1 104 ? -14.968 -4.271 10.672 1.00 73.75 104 ASP A N 1
ATOM 771 C CA . ASP A 1 104 ? -15.940 -4.309 11.757 1.00 73.75 104 ASP A CA 1
ATOM 772 C C . ASP A 1 104 ? -15.214 -4.790 13.004 1.00 73.75 104 ASP A C 1
ATOM 774 O O . ASP A 1 104 ? -14.748 -5.931 13.067 1.00 73.75 104 ASP A O 1
ATOM 778 N N . LEU A 1 105 ? -15.105 -3.909 13.992 1.00 73.06 105 LEU A N 1
ATOM 779 C CA . LEU A 1 105 ? -14.403 -4.201 15.231 1.00 73.06 105 LEU A CA 1
ATOM 780 C C . LEU A 1 105 ? -15.436 -4.466 16.328 1.00 73.06 105 LEU A C 1
ATOM 782 O O . LEU A 1 105 ? -16.083 -3.535 16.808 1.00 73.06 105 LEU A O 1
ATOM 786 N N . ALA A 1 106 ? -15.615 -5.730 16.707 1.00 66.75 106 ALA A N 1
ATOM 787 C CA . ALA A 1 106 ? -16.618 -6.141 17.694 1.00 66.75 106 ALA A CA 1
ATOM 788 C C . ALA A 1 106 ? -15.998 -6.643 19.005 1.00 66.75 106 ALA A C 1
ATOM 790 O O . ALA A 1 106 ? -16.707 -7.173 19.861 1.00 66.75 106 ALA A O 1
ATOM 791 N N . THR A 1 107 ? -14.683 -6.495 19.187 1.00 68.69 107 THR A N 1
ATOM 792 C CA . THR A 1 107 ? -14.051 -6.780 20.478 1.00 68.69 107 THR A CA 1
ATOM 793 C C . THR A 1 107 ? -14.413 -5.796 21.569 1.00 68.69 107 THR A C 1
ATOM 795 O O . THR A 1 107 ? -14.458 -4.580 21.368 1.00 68.69 107 THR A O 1
ATOM 798 N N . GLU A 1 108 ? -14.532 -6.343 22.777 1.00 72.00 108 GLU A N 1
ATOM 799 C CA . GLU A 1 108 ? -14.639 -5.564 24.005 1.00 72.00 108 GLU A CA 1
ATOM 800 C C . GLU A 1 108 ? -13.306 -4.931 24.423 1.00 72.00 108 GLU A C 1
ATOM 802 O O . GLU A 1 108 ? -13.320 -4.037 25.252 1.00 72.00 108 GLU A O 1
ATOM 807 N N . LYS A 1 109 ? -12.155 -5.343 23.876 1.00 79.88 109 LYS A N 1
ATOM 808 C CA . LYS A 1 109 ? -10.820 -4.810 24.211 1.00 79.88 109 LYS A CA 1
ATOM 809 C C . LYS A 1 109 ? -10.125 -4.221 22.984 1.00 79.88 109 LYS A C 1
ATOM 811 O O . LYS A 1 109 ? -10.320 -4.702 21.867 1.00 79.88 109 LYS A O 1
ATOM 816 N N . TYR A 1 110 ? -9.277 -3.225 23.229 1.00 84.25 110 TYR A N 1
ATOM 817 C CA . TYR A 1 110 ? -8.270 -2.773 22.271 1.00 84.25 110 TYR A CA 1
ATOM 818 C C . TYR A 1 110 ? -7.132 -3.797 22.154 1.00 84.25 110 TYR A C 1
ATOM 820 O O . TYR A 1 110 ? -6.956 -4.633 23.039 1.00 84.25 110 TYR A O 1
ATOM 828 N N . GLY A 1 111 ? -6.359 -3.712 21.075 1.00 83.12 111 GLY A N 1
ATOM 829 C CA . GLY A 1 111 ? -5.208 -4.593 20.818 1.00 83.12 111 GLY A CA 1
ATOM 830 C C . GLY A 1 111 ? -5.218 -5.204 19.417 1.00 83.12 111 GLY A C 1
ATOM 831 O O . GLY A 1 111 ? -4.503 -6.171 19.136 1.00 83.12 111 GLY A O 1
ATOM 832 N N . THR A 1 112 ? -6.048 -4.662 18.529 1.00 83.75 112 THR A N 1
ATOM 833 C CA . THR A 1 112 ? -6.087 -5.039 17.124 1.00 83.75 112 THR A CA 1
ATOM 834 C C . THR A 1 112 ? -5.094 -4.188 16.327 1.00 83.75 112 THR A C 1
ATOM 836 O O . THR A 1 112 ? -4.975 -2.974 16.498 1.00 83.75 112 THR A O 1
ATOM 839 N N . GLN A 1 113 ? -4.370 -4.841 15.424 1.00 87.44 113 GLN A N 1
ATOM 840 C CA . GLN A 1 113 ? -3.611 -4.218 14.353 1.00 87.44 113 GLN A CA 1
ATOM 841 C C . GLN A 1 113 ? -4.276 -4.547 13.019 1.00 87.44 113 GLN A C 1
ATOM 843 O O . GLN A 1 113 ? -4.467 -5.715 12.676 1.00 87.44 113 GLN A O 1
ATOM 848 N N . TYR A 1 114 ? -4.552 -3.517 12.236 1.00 88.12 114 TYR A N 1
ATOM 849 C CA . TYR A 1 114 ? -5.038 -3.633 10.869 1.00 88.12 114 TYR A CA 1
ATOM 850 C C . TYR A 1 114 ? -4.018 -3.030 9.910 1.00 88.12 114 TYR A C 1
ATOM 852 O O . TYR A 1 114 ? -3.239 -2.145 10.271 1.00 88.12 114 TYR A O 1
ATOM 860 N N . PHE A 1 115 ? -3.973 -3.545 8.688 1.00 91.00 115 PHE A N 1
ATOM 861 C CA . PHE A 1 115 ? -3.062 -3.042 7.672 1.00 91.00 115 PHE A CA 1
ATOM 862 C C . PHE A 1 115 ? -3.708 -3.016 6.295 1.00 91.00 115 PHE A C 1
ATOM 864 O O . PHE A 1 115 ? -4.587 -3.818 5.978 1.00 91.00 115 PHE A O 1
ATOM 871 N N . ILE A 1 116 ? -3.203 -2.105 5.472 1.00 90.50 116 ILE A N 1
ATOM 872 C CA . ILE A 1 116 ? -3.511 -1.987 4.051 1.00 90.50 116 ILE A CA 1
ATOM 873 C C . ILE A 1 116 ? -2.181 -2.068 3.307 1.00 90.50 116 ILE A C 1
ATOM 875 O O . ILE A 1 116 ? -1.224 -1.381 3.671 1.00 90.50 116 ILE A O 1
ATOM 879 N N . GLU A 1 117 ? -2.102 -2.918 2.285 1.00 92.56 117 GLU A N 1
ATOM 880 C CA . GLU A 1 117 ? -0.959 -2.972 1.377 1.00 92.56 117 GLU A CA 1
ATOM 881 C C . GLU A 1 117 ? -1.338 -2.425 0.007 1.00 92.56 117 GLU A C 1
ATOM 883 O O . GLU A 1 117 ? -2.336 -2.819 -0.601 1.00 92.56 117 GLU A O 1
ATOM 888 N N . LEU A 1 118 ? -0.486 -1.541 -0.490 1.00 91.94 118 LEU A N 1
ATOM 889 C CA . LEU A 1 118 ? -0.516 -1.015 -1.838 1.00 91.94 118 LEU A CA 1
ATOM 890 C C . LEU A 1 118 ? 0.593 -1.682 -2.641 1.00 91.94 118 LEU A C 1
ATOM 892 O O . LEU A 1 118 ? 1.720 -1.857 -2.166 1.00 91.94 118 LEU A O 1
ATOM 896 N N . CYS A 1 119 ? 0.265 -2.012 -3.877 1.00 93.62 119 CYS A N 1
ATOM 897 C CA . CYS A 1 119 ? 1.170 -2.605 -4.832 1.00 93.62 119 CYS A CA 1
ATOM 898 C C . CYS A 1 119 ? 1.470 -1.593 -5.916 1.00 93.62 119 CYS A C 1
ATOM 900 O O . CYS A 1 119 ? 0.577 -1.171 -6.648 1.00 93.62 119 CYS A O 1
ATOM 902 N N . TYR A 1 120 ? 2.742 -1.223 -6.014 1.00 94.50 120 TYR A N 1
ATOM 903 C CA . TYR A 1 120 ? 3.249 -0.375 -7.072 1.00 94.50 120 TYR A CA 1
ATOM 904 C C . TYR A 1 120 ? 3.983 -1.214 -8.118 1.00 94.50 120 TYR A C 1
ATOM 906 O O . TYR A 1 120 ? 5.005 -1.830 -7.822 1.00 94.50 120 TYR A O 1
ATOM 914 N N . ARG A 1 121 ? 3.475 -1.230 -9.345 1.00 93.38 121 ARG A N 1
ATOM 915 C CA . ARG A 1 121 ? 4.132 -1.736 -10.547 1.00 93.38 121 ARG A CA 1
ATOM 916 C C . ARG A 1 121 ? 4.873 -0.578 -11.198 1.00 93.38 121 ARG A C 1
ATOM 918 O O . ARG A 1 121 ? 4.267 0.299 -11.819 1.00 93.38 121 ARG A O 1
ATOM 925 N N . GLY A 1 122 ? 6.188 -0.600 -11.051 1.00 92.38 122 GLY A N 1
ATOM 926 C CA . GLY A 1 122 ? 7.071 0.396 -11.622 1.00 92.38 122 GLY A CA 1
ATOM 927 C C . GLY A 1 122 ? 7.053 0.409 -13.153 1.00 92.38 122 GLY A C 1
ATOM 928 O O . GLY A 1 122 ? 6.517 -0.509 -13.806 1.00 92.38 122 GLY A O 1
ATOM 929 N N . PRO A 1 123 ? 7.615 1.469 -13.748 1.00 90.94 123 PRO A N 1
ATOM 930 C CA . PRO A 1 123 ? 7.533 1.682 -15.178 1.00 90.94 123 PRO A CA 1
ATOM 931 C C . PRO A 1 123 ? 8.349 0.651 -15.955 1.00 90.94 123 PRO A C 1
ATOM 933 O O . PRO A 1 123 ? 9.371 0.123 -15.510 1.00 90.94 123 PRO A O 1
ATOM 936 N N . GLN A 1 124 ? 7.882 0.390 -17.170 1.00 91.12 124 GLN A N 1
ATOM 937 C CA . GLN A 1 124 ? 8.687 -0.281 -18.181 1.00 91.12 124 GLN A CA 1
ATOM 938 C C . GLN A 1 124 ? 9.750 0.688 -18.699 1.00 91.12 124 GLN A C 1
ATOM 940 O O . GLN A 1 124 ? 9.584 1.906 -18.642 1.00 91.12 124 GLN A O 1
ATOM 945 N N . LYS A 1 125 ? 10.835 0.137 -19.241 1.00 90.31 125 LYS A N 1
ATOM 946 C CA . LYS A 1 125 ? 11.873 0.936 -19.892 1.00 90.31 125 LYS A CA 1
ATOM 947 C C . LYS A 1 125 ? 11.305 1.636 -21.121 1.00 90.31 125 LYS A C 1
ATOM 949 O O . LYS A 1 125 ? 10.743 0.982 -21.998 1.00 90.31 125 LYS A O 1
ATOM 954 N N . GLN A 1 126 ? 11.493 2.948 -21.192 1.00 87.38 126 GLN A N 1
ATOM 955 C CA . GLN A 1 126 ? 11.033 3.778 -22.301 1.00 87.38 126 GLN A CA 1
ATOM 956 C C . GLN A 1 126 ? 12.235 4.502 -22.887 1.00 87.38 126 GLN A C 1
ATOM 958 O O . GLN A 1 126 ? 12.818 5.356 -22.238 1.00 87.38 126 GLN A O 1
ATOM 963 N N . MET A 1 127 ? 12.641 4.156 -24.104 1.00 91.88 127 MET A N 1
ATOM 964 C CA . MET A 1 127 ? 13.794 4.805 -24.727 1.00 91.88 127 MET A CA 1
ATOM 965 C C . MET A 1 127 ? 13.371 6.092 -25.429 1.00 91.88 127 MET A C 1
ATOM 967 O O . MET A 1 127 ? 12.360 6.112 -26.129 1.00 91.88 127 MET A O 1
ATOM 971 N N . SER A 1 128 ? 14.161 7.150 -25.278 1.00 93.00 128 SER A N 1
ATOM 972 C CA . SER A 1 128 ? 14.008 8.363 -26.071 1.00 93.00 128 SER A CA 1
ATOM 973 C C . SER A 1 128 ? 14.328 8.110 -27.545 1.00 93.00 128 SER A C 1
ATOM 975 O O . SER A 1 128 ? 15.204 7.314 -27.896 1.00 93.00 128 SER A O 1
ATOM 977 N N . GLU A 1 129 ? 13.623 8.822 -28.421 1.00 90.81 129 GLU A N 1
ATOM 978 C CA . GLU A 1 129 ? 13.932 8.855 -29.846 1.00 90.81 129 GLU A CA 1
ATOM 979 C C . GLU A 1 129 ? 15.045 9.882 -30.088 1.00 90.81 129 GLU A C 1
ATOM 981 O O . GLU A 1 129 ? 14.885 11.074 -29.823 1.00 90.81 129 GLU A O 1
ATOM 986 N N . GLY A 1 130 ? 16.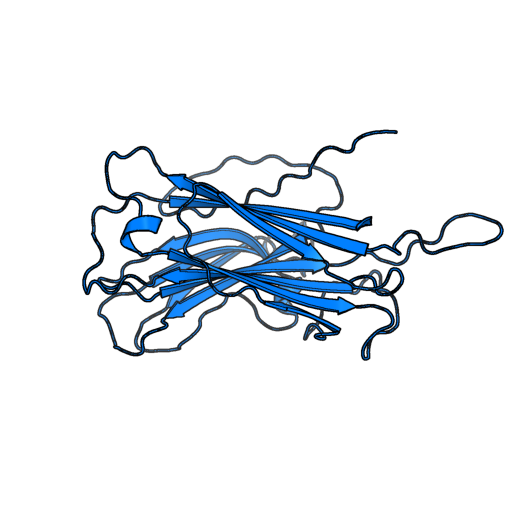207 9.434 -30.562 1.00 90.38 130 GLY A N 1
ATOM 987 C CA . GLY A 1 130 ? 17.329 10.330 -30.824 1.00 90.38 130 GLY A CA 1
ATOM 988 C C . GLY A 1 130 ? 18.615 9.605 -31.217 1.00 90.38 130 GLY A C 1
ATOM 989 O O . GLY A 1 130 ? 18.684 8.378 -31.147 1.00 90.38 130 GLY A O 1
ATOM 990 N N . PRO A 1 131 ? 19.658 10.356 -31.623 1.00 90.44 131 PRO A N 1
ATOM 991 C CA . PRO A 1 131 ? 20.949 9.783 -32.010 1.00 90.44 131 PRO A CA 1
ATOM 992 C C . PRO A 1 131 ? 21.661 9.087 -30.840 1.00 90.44 131 PRO A C 1
ATOM 994 O O . PRO A 1 131 ? 22.446 8.168 -31.063 1.00 90.44 131 PRO A O 1
ATOM 997 N N . THR A 1 132 ? 21.355 9.496 -29.606 1.00 92.25 132 THR A N 1
ATOM 998 C CA . THR A 1 132 ? 21.846 8.874 -28.373 1.00 92.25 132 THR A CA 1
ATOM 999 C C . THR A 1 132 ? 20.640 8.522 -27.500 1.00 92.25 132 THR A C 1
ATOM 1001 O O . THR A 1 132 ? 20.223 9.345 -26.682 1.00 92.25 132 THR A O 1
ATOM 1004 N N . PRO A 1 133 ? 20.020 7.348 -27.707 1.00 90.12 133 PRO A N 1
ATOM 1005 C CA . PRO A 1 133 ? 18.821 6.969 -26.975 1.00 90.12 133 PRO A CA 1
ATOM 1006 C C . PRO A 1 133 ? 19.160 6.761 -25.494 1.00 90.12 133 PRO A C 1
ATOM 1008 O O . PRO A 1 133 ? 20.167 6.136 -25.155 1.00 90.12 133 PRO A O 1
ATOM 1011 N N . TYR A 1 134 ? 18.309 7.274 -24.611 1.00 90.31 134 TYR A N 1
ATOM 1012 C CA . TYR A 1 134 ? 18.423 7.134 -23.157 1.00 90.31 134 TYR A CA 1
ATOM 1013 C C . TYR A 1 134 ? 17.091 6.676 -22.566 1.00 90.31 134 TYR A C 1
ATOM 1015 O O . TYR A 1 134 ? 16.050 6.796 -23.209 1.00 90.31 134 TYR A O 1
ATOM 1023 N N . ASP A 1 135 ? 17.125 6.106 -21.367 1.00 92.00 135 ASP A N 1
ATOM 1024 C CA . ASP A 1 135 ? 15.933 5.566 -20.721 1.00 92.00 135 ASP A CA 1
ATOM 1025 C C . ASP A 1 135 ? 15.185 6.663 -19.951 1.00 92.00 135 ASP A C 1
ATOM 1027 O O . ASP A 1 135 ? 15.653 7.157 -18.931 1.00 92.00 135 ASP A O 1
ATOM 1031 N N . LEU A 1 136 ? 14.014 7.038 -20.458 1.00 90.81 136 LEU A N 1
ATOM 1032 C CA . LEU A 1 136 ? 13.102 8.037 -19.902 1.00 90.81 136 LEU A CA 1
ATOM 1033 C C . LEU A 1 136 ? 12.465 7.602 -18.583 1.00 90.81 136 LEU A C 1
ATOM 1035 O O . LEU A 1 136 ? 11.875 8.437 -17.906 1.00 90.81 136 LEU A O 1
ATOM 1039 N N . SER A 1 137 ? 12.546 6.319 -18.225 1.00 91.62 137 SER A N 1
ATOM 1040 C CA . SER A 1 137 ? 12.024 5.848 -16.947 1.00 91.62 137 SER A CA 1
ATOM 1041 C C . SER A 1 137 ? 13.053 5.945 -15.813 1.00 91.62 137 SER A C 1
ATOM 1043 O O . SER A 1 137 ? 12.703 5.628 -14.677 1.00 91.62 137 SER A O 1
ATOM 1045 N N . GLU A 1 138 ? 14.317 6.294 -16.093 1.00 93.62 138 GLU A N 1
ATOM 1046 C CA . GLU A 1 138 ? 15.318 6.582 -15.052 1.00 93.62 138 GLU A CA 1
ATOM 1047 C C . GLU A 1 138 ? 14.927 7.824 -14.249 1.00 93.62 138 GLU A C 1
ATOM 1049 O O . GLU A 1 138 ? 14.393 8.779 -14.804 1.00 93.62 138 GLU A O 1
ATOM 1054 N N . GLY A 1 139 ? 15.158 7.790 -12.938 1.00 94.12 139 GLY A N 1
ATOM 1055 C CA . GLY A 1 139 ? 14.678 8.821 -12.021 1.00 94.12 139 GLY A CA 1
ATOM 1056 C C . GLY A 1 139 ? 14.849 8.435 -10.558 1.00 94.12 139 GLY A C 1
ATOM 1057 O O . GLY A 1 139 ? 15.080 7.265 -10.233 1.00 94.12 139 GLY A O 1
ATOM 1058 N N . ILE A 1 140 ? 14.721 9.418 -9.667 1.00 95.88 140 ILE A N 1
ATOM 1059 C CA . ILE A 1 140 ? 14.560 9.173 -8.228 1.00 95.88 140 ILE A CA 1
ATOM 1060 C C . ILE A 1 140 ? 13.071 9.182 -7.916 1.00 95.88 140 ILE A C 1
ATOM 1062 O O . ILE A 1 140 ? 12.398 10.183 -8.122 1.00 95.88 140 ILE A O 1
ATOM 1066 N N . TYR A 1 141 ? 12.554 8.055 -7.442 1.00 95.31 141 TYR A N 1
ATOM 1067 C CA . TYR A 1 141 ? 11.142 7.882 -7.153 1.00 95.31 141 TYR A CA 1
ATOM 1068 C C . TYR A 1 141 ? 10.890 8.185 -5.687 1.00 95.31 141 TYR A C 1
ATOM 1070 O O . TYR A 1 141 ? 11.534 7.612 -4.808 1.00 95.31 141 TYR A O 1
ATOM 1078 N N . ASN A 1 142 ? 9.914 9.041 -5.423 1.00 94.38 142 ASN A N 1
ATOM 1079 C CA . ASN A 1 142 ? 9.476 9.391 -4.082 1.00 94.38 142 ASN A CA 1
ATOM 1080 C C . ASN A 1 142 ? 8.017 8.979 -3.902 1.00 94.38 142 ASN A C 1
ATOM 1082 O O . ASN A 1 142 ? 7.189 9.208 -4.782 1.00 94.38 142 ASN A O 1
ATOM 1086 N N . LEU A 1 143 ? 7.723 8.360 -2.763 1.00 94.19 143 LEU A N 1
ATOM 1087 C CA . LEU A 1 143 ? 6.382 8.077 -2.278 1.00 94.19 143 LEU A CA 1
ATOM 1088 C C . LEU A 1 143 ? 5.979 9.173 -1.298 1.00 94.19 143 LEU A C 1
ATOM 1090 O O . LEU A 1 143 ? 6.571 9.282 -0.225 1.00 94.19 143 LEU A O 1
ATOM 1094 N N . ASP A 1 144 ? 4.914 9.888 -1.636 1.00 92.25 144 ASP A N 1
ATOM 1095 C CA . ASP A 1 144 ? 4.198 10.780 -0.738 1.00 92.25 144 ASP A CA 1
ATOM 1096 C C . ASP A 1 144 ? 2.850 10.142 -0.383 1.00 92.25 144 ASP A C 1
ATOM 1098 O O . ASP A 1 144 ? 1.987 9.937 -1.239 1.00 92.25 144 ASP A O 1
ATOM 1102 N N . LEU A 1 145 ? 2.667 9.803 0.889 1.00 89.81 145 LEU A N 1
ATOM 1103 C CA . LEU A 1 145 ? 1.451 9.193 1.421 1.00 89.81 145 LEU A CA 1
ATOM 1104 C C . LEU A 1 145 ? 0.833 10.132 2.455 1.00 89.81 145 LEU A C 1
ATOM 1106 O O . LEU A 1 145 ? 1.478 10.465 3.446 1.00 89.81 145 LEU A O 1
ATOM 1110 N N . SER A 1 146 ? -0.430 10.498 2.265 1.00 88.06 146 SER A N 1
ATOM 1111 C CA . SER A 1 146 ? -1.237 11.210 3.251 1.00 88.06 146 SER A CA 1
ATOM 1112 C C . SER A 1 146 ? -2.370 10.315 3.735 1.00 88.06 146 SER A C 1
ATOM 1114 O O . SER A 1 146 ? -3.095 9.732 2.934 1.00 88.06 146 SER A O 1
ATOM 1116 N N . VAL A 1 147 ? -2.536 10.204 5.046 1.00 84.50 147 VAL A N 1
ATOM 1117 C CA . VAL A 1 147 ? -3.618 9.448 5.670 1.00 84.50 147 VAL A CA 1
ATOM 1118 C C . VAL A 1 147 ? -4.483 10.419 6.457 1.00 84.50 147 VAL A C 1
ATOM 1120 O O . VAL A 1 147 ? -3.988 11.117 7.338 1.00 84.50 147 VAL A O 1
ATOM 1123 N N . ASN A 1 148 ? -5.772 10.463 6.145 1.00 82.75 148 ASN A N 1
ATOM 1124 C CA . ASN A 1 148 ? -6.743 11.372 6.741 1.00 82.75 148 ASN A CA 1
ATOM 1125 C C . ASN A 1 148 ? -7.874 10.579 7.394 1.00 82.75 148 ASN A C 1
ATOM 1127 O O . ASN A 1 148 ? -8.295 9.562 6.852 1.00 82.75 148 ASN A O 1
ATOM 1131 N N . ILE A 1 149 ? -8.385 11.055 8.532 1.00 76.56 149 ILE A N 1
ATOM 1132 C CA . ILE A 1 149 ? -9.621 10.517 9.121 1.00 76.56 149 ILE A CA 1
ATOM 1133 C C . ILE A 1 149 ? -10.728 11.544 8.978 1.00 76.56 149 ILE A C 1
ATOM 1135 O O . ILE A 1 149 ? -10.581 12.689 9.412 1.00 76.56 149 ILE A O 1
ATOM 1139 N N . GLN A 1 150 ? -11.853 11.110 8.425 1.00 77.75 150 GLN A N 1
ATOM 1140 C CA . GLN A 1 150 ? -13.105 11.833 8.507 1.00 77.75 150 GLN A CA 1
ATOM 1141 C C . GLN A 1 150 ? -13.959 11.212 9.613 1.00 77.75 150 GLN A C 1
ATOM 1143 O O . GLN A 1 150 ? -14.328 10.038 9.579 1.00 77.75 150 GLN A O 1
ATOM 1148 N N . GLU A 1 151 ? -14.238 12.015 10.636 1.00 75.00 151 GLU A N 1
ATOM 1149 C CA . GLU A 1 151 ? -15.092 11.626 11.753 1.00 75.00 151 GLU A CA 1
ATOM 1150 C C . GLU A 1 151 ? -16.543 11.985 11.414 1.00 75.00 151 GLU A C 1
ATOM 1152 O O . GLU A 1 151 ? -16.845 13.111 11.007 1.00 75.00 151 GLU A O 1
ATOM 1157 N N . SER A 1 152 ? -17.458 11.030 11.571 1.00 68.88 152 SER A N 1
ATOM 1158 C CA . SER A 1 152 ? -18.879 11.219 11.271 1.00 68.88 152 SER A CA 1
ATOM 1159 C C . SER A 1 152 ? -19.601 12.019 12.375 1.00 68.88 152 SER A C 1
ATOM 1161 O O . SER A 1 152 ? -20.359 11.484 13.172 1.00 68.88 152 SER A O 1
ATOM 1163 N N . GLY A 1 153 ? -19.357 13.333 12.434 1.00 56.81 153 GLY A N 1
ATOM 1164 C CA . GLY A 1 153 ? -20.277 14.364 12.959 1.00 56.81 153 GLY A CA 1
ATOM 1165 C C . GLY A 1 153 ? -20.761 14.309 14.422 1.00 56.81 153 GLY A C 1
ATOM 1166 O O . GLY A 1 153 ? -21.621 15.112 14.785 1.00 56.81 153 GLY A O 1
ATOM 1167 N N . GLY A 1 154 ? -20.261 13.410 15.270 1.00 62.19 154 GLY A N 1
ATOM 1168 C CA . GLY A 1 154 ? -20.654 13.303 16.680 1.00 62.19 154 GLY A CA 1
ATOM 1169 C C . GLY A 1 154 ? -19.853 14.203 17.631 1.00 62.19 154 GLY A C 1
ATOM 1170 O O . GLY A 1 154 ? -18.705 14.540 17.367 1.00 62.19 154 GLY A O 1
ATOM 1171 N N . THR A 1 155 ? -20.428 14.554 18.787 1.00 59.78 155 THR A N 1
ATOM 1172 C CA . THR A 1 155 ? -19.730 15.263 19.885 1.00 59.78 155 THR A CA 1
ATOM 1173 C C . THR A 1 155 ? -18.955 14.324 20.824 1.00 59.78 155 THR A C 1
ATOM 1175 O O . THR A 1 155 ? -18.583 14.735 21.923 1.00 59.78 155 THR A O 1
ATOM 1178 N N . GLY A 1 156 ? -18.804 13.044 20.471 1.00 61.75 156 GLY A N 1
ATOM 1179 C CA . GLY A 1 156 ? -18.116 12.059 21.312 1.00 61.75 156 GLY A CA 1
ATOM 1180 C C . GLY A 1 156 ? -16.614 11.999 21.063 1.00 61.75 156 GLY A C 1
ATOM 1181 O O . GLY A 1 156 ? -16.084 12.657 20.171 1.00 61.75 156 GLY A O 1
ATOM 1182 N N . GLU A 1 157 ? -15.929 11.197 21.877 1.00 71.38 157 GLU A N 1
ATOM 1183 C CA . GLU A 1 157 ? -14.507 10.930 21.686 1.00 71.38 157 GLU A CA 1
ATOM 1184 C C . GLU A 1 157 ? -14.289 10.139 20.392 1.00 71.38 157 GLU A C 1
ATOM 1186 O O . GLU A 1 157 ? -15.035 9.206 20.082 1.00 71.38 157 GLU A O 1
ATOM 1191 N N . SER A 1 158 ? -13.275 10.520 19.620 1.00 79.44 158 SER A N 1
ATOM 1192 C CA . SER A 1 158 ? -12.979 9.838 18.373 1.00 79.44 158 SER A CA 1
ATOM 1193 C C . SER A 1 158 ? -12.230 8.530 18.610 1.00 79.44 158 SER A C 1
ATOM 1195 O O . SER A 1 158 ? -11.374 8.446 19.493 1.00 79.44 1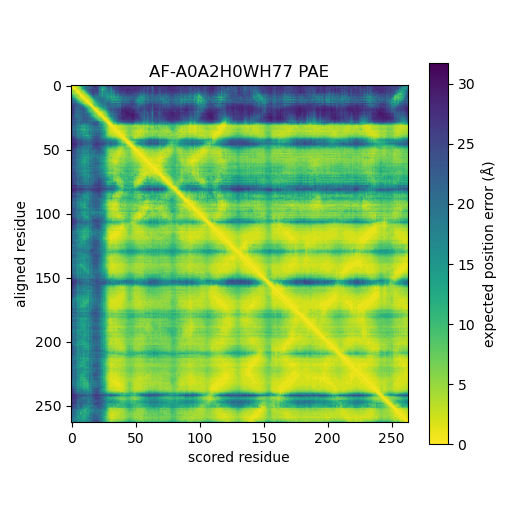58 SER A O 1
ATOM 1197 N N . TYR A 1 159 ? -12.530 7.503 17.806 1.00 80.50 159 TYR A N 1
ATOM 1198 C CA . TYR A 1 159 ? -11.924 6.172 17.935 1.00 80.50 159 TYR A CA 1
ATOM 1199 C C . TYR A 1 159 ? -10.394 6.227 17.955 1.00 80.50 159 TYR A C 1
ATOM 1201 O O . TYR A 1 159 ? -9.775 5.595 18.805 1.00 80.50 159 TYR A O 1
ATOM 1209 N N . ARG A 1 160 ? -9.783 7.075 17.123 1.00 83.69 160 ARG A N 1
ATOM 1210 C CA . ARG A 1 160 ? -8.339 7.353 17.145 1.00 83.69 160 ARG A CA 1
ATOM 1211 C C . ARG A 1 160 ? -7.803 7.714 18.540 1.00 83.69 160 ARG A C 1
ATOM 1213 O O . ARG A 1 160 ? -6.766 7.188 18.942 1.00 83.69 160 ARG A O 1
ATOM 1220 N N . SER A 1 161 ? -8.488 8.612 19.256 1.00 84.06 161 SER A N 1
ATOM 1221 C CA . SER A 1 161 ? -8.117 9.031 20.617 1.00 84.06 161 SER A CA 1
ATOM 1222 C C . SER A 1 161 ? -8.302 7.881 21.601 1.00 84.06 161 SER A C 1
ATOM 1224 O O . SER A 1 161 ? -7.344 7.472 22.259 1.00 84.06 161 SER A O 1
ATOM 1226 N N . SER A 1 162 ? -9.500 7.289 21.629 1.00 85.12 162 SER A N 1
ATOM 1227 C CA . SER A 1 162 ? -9.838 6.237 22.590 1.00 85.12 162 SER A CA 1
ATOM 1228 C C . SER A 1 162 ? -8.987 4.976 22.415 1.00 85.12 162 SER A C 1
ATOM 1230 O O . SER A 1 162 ? -8.628 4.349 23.407 1.00 85.12 162 SER A O 1
ATOM 1232 N N . ALA A 1 163 ? -8.628 4.622 21.177 1.00 86.31 163 ALA A N 1
ATOM 1233 C CA . ALA A 1 163 ? -7.775 3.480 20.847 1.00 86.31 163 ALA A CA 1
ATOM 1234 C C . ALA A 1 163 ? -6.272 3.781 20.963 1.00 86.31 163 ALA A C 1
ATOM 1236 O O . ALA A 1 163 ? -5.449 2.870 20.834 1.00 86.31 163 ALA A O 1
ATOM 1237 N N . SER A 1 164 ? -5.901 5.046 21.208 1.00 90.06 164 SER A N 1
ATOM 1238 C CA . SER A 1 164 ? -4.510 5.520 21.196 1.00 90.06 164 SER A CA 1
ATOM 1239 C C . SER A 1 164 ? -3.778 5.075 19.926 1.00 90.06 164 SER A C 1
ATOM 1241 O O . SER A 1 164 ? -2.691 4.497 19.984 1.00 90.06 164 SER A O 1
ATOM 1243 N N . LEU A 1 165 ? -4.429 5.284 18.779 1.00 88.62 165 LEU A N 1
ATOM 1244 C CA . LEU A 1 165 ? -4.038 4.663 17.523 1.00 88.62 165 LEU A CA 1
ATOM 1245 C C . LEU A 1 165 ? -2.630 5.097 17.099 1.00 88.62 165 LEU A C 1
ATOM 1247 O O . LEU A 1 165 ? -2.321 6.289 17.018 1.00 88.62 165 LEU A O 1
ATOM 1251 N N . GLN A 1 166 ? -1.783 4.118 16.803 1.00 93.06 166 GLN A N 1
ATOM 1252 C CA . GLN A 1 166 ? -0.462 4.324 16.226 1.00 93.06 166 GLN A CA 1
ATOM 1253 C C . GLN A 1 166 ? -0.450 3.909 14.765 1.00 93.06 166 GLN A C 1
ATOM 1255 O O . GLN A 1 166 ? -1.112 2.949 14.389 1.00 93.06 166 GLN A O 1
ATOM 1260 N N . THR A 1 167 ? 0.322 4.616 13.947 1.00 92.81 167 THR A N 1
ATOM 1261 C CA . THR A 1 167 ? 0.473 4.309 12.522 1.00 92.81 167 THR A CA 1
ATOM 1262 C C . THR A 1 167 ? 1.938 4.063 12.192 1.00 92.81 167 THR A C 1
ATOM 1264 O O . THR A 1 167 ? 2.820 4.734 12.730 1.00 92.81 167 THR A O 1
ATOM 1267 N N . SER A 1 168 ? 2.209 3.116 11.301 1.00 95.31 168 SER A N 1
ATOM 1268 C CA . SER A 1 168 ? 3.530 2.913 10.709 1.00 95.31 168 SER A CA 1
ATOM 1269 C C . SER A 1 168 ? 3.441 2.652 9.209 1.00 95.31 168 SER A C 1
ATOM 1271 O O . SER A 1 168 ? 2.419 2.196 8.692 1.00 95.31 168 SER A O 1
ATOM 1273 N N . LEU A 1 169 ? 4.538 2.948 8.521 1.00 96.25 169 LEU A N 1
ATOM 1274 C CA . LEU A 1 169 ? 4.744 2.709 7.104 1.00 96.25 169 LEU A CA 1
ATOM 1275 C C . LEU A 1 169 ? 5.901 1.726 6.927 1.00 96.25 169 LEU A C 1
ATOM 1277 O O . LEU A 1 169 ? 6.967 1.902 7.512 1.00 96.25 169 LEU A O 1
ATOM 1281 N N . GLU A 1 170 ? 5.706 0.728 6.081 1.00 97.31 170 GLU A N 1
ATOM 1282 C CA . GLU A 1 170 ? 6.754 -0.154 5.577 1.00 97.31 170 GLU A CA 1
ATOM 1283 C C . GLU A 1 170 ? 6.733 -0.098 4.048 1.00 97.31 170 GLU A C 1
ATOM 1285 O O . GLU A 1 170 ? 5.692 -0.303 3.428 1.00 97.31 170 GLU A O 1
ATOM 1290 N N . THR A 1 171 ? 7.875 0.165 3.426 1.00 97.00 171 THR A N 1
ATOM 1291 C CA . THR A 1 171 ? 8.061 0.046 1.980 1.00 97.00 171 THR A CA 1
ATOM 1292 C C . THR A 1 171 ? 9.143 -0.980 1.698 1.00 97.00 171 THR A C 1
ATOM 1294 O O . THR A 1 171 ? 10.175 -1.015 2.366 1.00 97.00 171 THR A O 1
ATOM 1297 N N . ILE A 1 172 ? 8.896 -1.835 0.712 1.00 96.94 172 ILE A N 1
ATOM 1298 C CA . ILE A 1 172 ? 9.871 -2.795 0.194 1.00 96.94 172 ILE A CA 1
ATOM 1299 C C . ILE A 1 172 ? 9.786 -2.735 -1.323 1.00 96.94 172 ILE A C 1
ATOM 1301 O O . ILE A 1 172 ? 8.695 -2.903 -1.868 1.00 96.94 172 ILE A O 1
ATOM 1305 N N . CYS A 1 173 ? 10.911 -2.508 -1.993 1.00 96.75 173 CYS A N 1
ATOM 1306 C CA . CYS A 1 173 ? 10.988 -2.370 -3.441 1.00 96.75 173 CYS A CA 1
ATOM 1307 C C . CYS A 1 173 ? 12.068 -3.271 -4.048 1.00 96.75 173 CYS A C 1
ATOM 1309 O O . CYS A 1 173 ? 13.218 -3.244 -3.612 1.00 96.75 173 CYS A O 1
ATOM 1311 N N . ASP A 1 174 ? 11.682 -3.975 -5.111 1.00 95.88 174 ASP A N 1
ATOM 1312 C CA . ASP A 1 174 ? 12.543 -4.646 -6.091 1.00 95.88 174 ASP A CA 1
ATOM 1313 C C . ASP A 1 174 ? 13.003 -3.585 -7.094 1.00 95.88 174 ASP A C 1
ATOM 1315 O O . ASP A 1 174 ? 12.163 -2.928 -7.725 1.00 95.88 174 ASP A O 1
ATOM 1319 N N . LEU A 1 175 ? 14.315 -3.373 -7.204 1.00 96.38 175 LEU A N 1
ATOM 1320 C CA . LEU A 1 175 ? 14.894 -2.306 -8.017 1.00 96.38 175 LEU A CA 1
ATOM 1321 C C . LEU A 1 175 ? 15.630 -2.895 -9.217 1.00 96.38 175 LEU A C 1
ATOM 1323 O O . LEU A 1 175 ? 16.478 -3.776 -9.089 1.00 96.38 175 LEU A O 1
ATOM 1327 N N . ARG A 1 176 ? 15.400 -2.333 -10.407 1.00 93.56 176 ARG A N 1
ATOM 1328 C CA . ARG A 1 176 ? 16.181 -2.740 -11.579 1.00 93.56 176 ARG A CA 1
ATOM 1329 C C . ARG A 1 176 ? 17.656 -2.392 -11.386 1.00 93.56 176 ARG A C 1
ATOM 1331 O O . ARG A 1 176 ? 18.009 -1.404 -10.750 1.00 93.56 176 ARG A O 1
ATOM 1338 N N . GLY A 1 177 ? 18.536 -3.189 -11.975 1.00 90.56 177 GLY A N 1
ATOM 1339 C CA . GLY A 1 177 ? 19.984 -3.016 -11.839 1.00 90.56 177 GLY A CA 1
ATOM 1340 C C . GLY A 1 177 ? 20.545 -3.394 -10.460 1.00 90.56 177 GLY A C 1
ATOM 1341 O O . GLY A 1 177 ? 21.767 -3.380 -10.300 1.00 90.56 177 GLY A O 1
ATOM 1342 N N . ARG A 1 178 ? 19.695 -3.781 -9.500 1.00 92.75 178 ARG A N 1
ATOM 1343 C CA . ARG A 1 178 ? 20.070 -4.352 -8.201 1.00 92.75 178 ARG A CA 1
ATOM 1344 C C . ARG A 1 178 ? 19.559 -5.792 -8.085 1.00 92.75 178 ARG A C 1
ATOM 1346 O O . ARG A 1 178 ? 18.928 -6.308 -9.008 1.00 92.75 178 ARG A O 1
ATOM 1353 N N . GLY A 1 179 ? 19.978 -6.466 -7.016 1.00 89.75 179 GLY A N 1
ATOM 1354 C CA . GLY A 1 179 ? 19.553 -7.831 -6.716 1.00 89.75 179 GLY A CA 1
ATOM 1355 C C . GLY A 1 179 ? 19.784 -8.836 -7.848 1.00 89.75 179 GLY A C 1
ATOM 1356 O O . GLY A 1 179 ? 20.740 -8.746 -8.635 1.00 89.75 179 GLY A O 1
ATOM 1357 N N . ALA A 1 180 ? 18.891 -9.821 -7.924 1.00 88.12 180 ALA A N 1
ATOM 1358 C CA . ALA A 1 180 ? 18.866 -10.790 -9.015 1.00 88.12 180 ALA A CA 1
ATOM 1359 C C . ALA A 1 180 ? 18.226 -10.207 -10.288 1.00 88.12 180 ALA A C 1
ATOM 1361 O O . ALA A 1 180 ? 18.415 -10.732 -11.391 1.00 88.12 180 ALA A O 1
ATOM 1362 N N . ARG A 1 181 ? 17.491 -9.100 -10.163 1.00 87.06 181 ARG A N 1
ATOM 1363 C CA . ARG A 1 181 ? 16.607 -8.558 -11.195 1.00 87.06 181 ARG A CA 1
ATOM 1364 C C . ARG A 1 181 ? 17.172 -7.292 -11.825 1.00 87.06 181 ARG A C 1
ATOM 1366 O O . ARG A 1 181 ? 16.714 -6.171 -11.642 1.00 87.06 181 ARG A O 1
ATOM 1373 N N . LYS A 1 182 ? 18.168 -7.495 -12.685 1.00 89.31 182 LYS A N 1
ATOM 1374 C CA . LYS A 1 182 ? 18.895 -6.386 -13.323 1.00 89.31 182 LYS A CA 1
ATOM 1375 C C . LYS A 1 182 ? 18.130 -5.677 -14.440 1.00 89.31 182 LYS A C 1
ATOM 1377 O O . LYS A 1 182 ? 18.433 -4.527 -14.740 1.00 89.31 182 LYS A O 1
ATOM 1382 N N . ASN A 1 183 ? 17.168 -6.351 -15.062 1.00 91.19 183 ASN A N 1
ATOM 1383 C CA . ASN A 1 183 ? 16.471 -5.836 -16.236 1.00 91.19 183 ASN A CA 1
ATOM 1384 C C . ASN A 1 183 ? 15.195 -5.071 -15.853 1.00 91.19 183 ASN A C 1
ATOM 1386 O O . ASN A 1 183 ? 14.586 -5.370 -14.826 1.00 91.19 183 ASN A O 1
ATOM 1390 N N . PRO A 1 184 ? 14.746 -4.118 -16.686 1.00 90.25 184 PRO A N 1
ATOM 1391 C CA . PRO A 1 184 ? 13.419 -3.523 -16.556 1.00 90.25 184 PRO A CA 1
ATOM 1392 C C . PRO A 1 184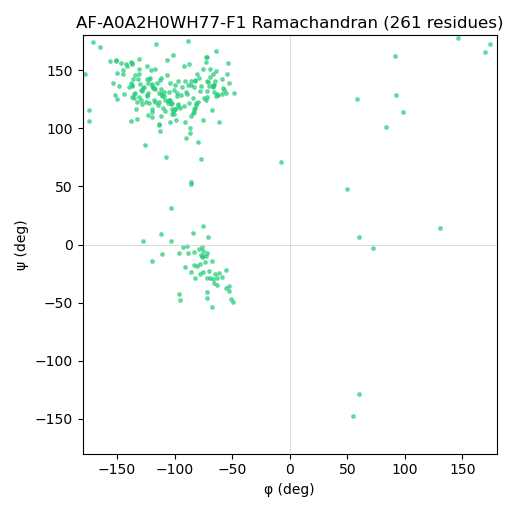 ? 12.313 -4.583 -16.524 1.00 90.25 184 PRO A C 1
ATOM 1394 O O . PRO A 1 184 ? 12.483 -5.689 -17.040 1.00 90.25 184 PRO A O 1
ATOM 1397 N N . ARG A 1 185 ? 11.173 -4.230 -15.927 1.00 92.00 185 ARG A N 1
ATOM 1398 C CA . ARG A 1 185 ? 9.971 -5.069 -15.930 1.00 92.00 185 ARG A CA 1
ATOM 1399 C C . ARG A 1 185 ? 9.524 -5.356 -17.369 1.00 92.00 185 ARG A C 1
ATOM 1401 O O . ARG A 1 185 ? 9.492 -4.432 -18.188 1.00 92.00 185 ARG A O 1
ATOM 1408 N N . ALA A 1 186 ? 9.195 -6.612 -17.672 1.00 89.81 186 ALA A N 1
ATOM 1409 C CA . ALA A 1 186 ? 8.638 -6.968 -18.979 1.00 89.81 186 ALA A CA 1
ATOM 1410 C C . ALA A 1 186 ? 7.194 -6.461 -19.113 1.00 89.81 186 ALA A C 1
ATOM 1412 O O . ALA A 1 186 ? 6.535 -6.144 -18.119 1.00 89.81 186 ALA A O 1
ATOM 1413 N N . SER A 1 187 ? 6.684 -6.360 -20.343 1.00 86.69 187 SER A N 1
ATOM 1414 C CA . SER A 1 187 ? 5.352 -5.790 -20.560 1.00 86.69 187 SER A CA 1
ATOM 1415 C C . SER A 1 187 ? 4.220 -6.626 -19.967 1.00 86.69 187 SER A C 1
ATOM 1417 O O . SER A 1 187 ? 3.236 -6.077 -19.480 1.00 86.69 187 SER A O 1
ATOM 1419 N N . ASP A 1 188 ? 4.404 -7.940 -19.975 1.00 86.88 188 ASP A N 1
ATOM 1420 C CA . ASP A 1 188 ? 3.513 -8.981 -19.468 1.00 86.88 188 ASP A CA 1
ATOM 1421 C C . ASP A 1 188 ? 3.801 -9.383 -18.009 1.00 86.88 188 ASP A C 1
ATOM 1423 O O . ASP A 1 188 ? 3.085 -10.197 -17.429 1.00 86.88 188 ASP A O 1
ATOM 1427 N N . GLU A 1 189 ? 4.823 -8.801 -17.377 1.00 89.62 189 GLU A N 1
ATOM 1428 C CA . GLU A 1 189 ? 5.149 -9.064 -15.975 1.00 89.62 189 GLU A CA 1
ATOM 1429 C C . GLU A 1 189 ? 4.203 -8.255 -15.076 1.00 89.62 189 GLU A C 1
ATOM 1431 O O . GLU A 1 189 ? 4.475 -7.106 -14.716 1.00 89.62 189 GLU A O 1
ATOM 1436 N N . LEU A 1 190 ? 3.050 -8.848 -14.757 1.00 86.88 190 LEU A N 1
ATOM 1437 C CA . LEU A 1 190 ? 1.992 -8.215 -13.961 1.00 86.88 190 LEU A CA 1
ATOM 1438 C C . LEU A 1 190 ? 2.249 -8.260 -12.451 1.00 86.88 190 LEU A C 1
ATOM 1440 O O . LEU A 1 190 ? 1.652 -7.471 -11.724 1.00 86.88 190 LEU A O 1
ATOM 1444 N N . GLY A 1 191 ? 3.130 -9.147 -11.982 1.00 89.25 191 GLY A N 1
ATOM 1445 C CA . GLY A 1 191 ? 3.376 -9.367 -10.562 1.00 89.25 191 GLY A CA 1
ATOM 1446 C C . GLY A 1 191 ? 4.576 -10.261 -10.277 1.00 89.25 191 GLY A C 1
ATOM 1447 O O . GLY A 1 191 ? 5.180 -10.830 -11.186 1.00 89.25 191 GLY A O 1
ATOM 1448 N N . VAL A 1 192 ? 4.914 -10.391 -8.993 1.00 90.00 192 VAL A N 1
ATOM 1449 C CA . VAL A 1 192 ? 6.067 -11.168 -8.516 1.00 90.00 192 VAL A CA 1
ATOM 1450 C C . VAL A 1 192 ? 5.680 -12.046 -7.333 1.00 90.00 192 VAL A C 1
ATOM 1452 O O . VAL A 1 192 ? 4.856 -11.660 -6.510 1.00 90.00 192 VAL A O 1
ATOM 1455 N N . SER A 1 193 ? 6.283 -13.231 -7.218 1.00 86.38 193 SER A N 1
ATOM 1456 C CA . SER A 1 193 ? 6.039 -14.132 -6.080 1.00 86.38 193 SER A CA 1
ATOM 1457 C C . SER A 1 193 ? 6.551 -13.562 -4.759 1.00 86.38 193 SER A C 1
ATOM 1459 O O . SER A 1 193 ? 6.002 -13.848 -3.699 1.00 86.38 193 SER A O 1
ATOM 1461 N N . SER A 1 194 ? 7.605 -12.754 -4.832 1.00 88.44 194 SER A N 1
ATOM 1462 C CA . SER A 1 194 ? 8.204 -12.039 -3.713 1.00 88.44 194 SER A CA 1
ATOM 1463 C C . SER A 1 194 ? 8.887 -10.783 -4.235 1.00 88.44 194 SER A C 1
ATOM 1465 O O . SER A 1 194 ? 9.551 -10.830 -5.272 1.00 88.44 194 SER A O 1
ATOM 1467 N N . VAL A 1 195 ? 8.746 -9.679 -3.507 1.00 91.25 195 VAL A N 1
ATOM 1468 C CA . VAL A 1 195 ? 9.505 -8.453 -3.767 1.00 91.25 195 VAL A CA 1
ATOM 1469 C C . VAL A 1 195 ? 10.897 -8.626 -3.170 1.00 91.25 195 VAL A C 1
ATOM 1471 O O . VAL A 1 195 ? 11.016 -8.918 -1.979 1.00 91.25 195 VAL A O 1
ATOM 1474 N N . GLU A 1 196 ? 11.941 -8.490 -3.987 1.00 91.44 196 GLU A N 1
ATOM 1475 C CA . GLU A 1 196 ? 13.316 -8.420 -3.485 1.00 91.44 196 GLU A CA 1
ATOM 1476 C C . GLU A 1 196 ? 13.482 -7.129 -2.678 1.00 91.44 196 GLU A C 1
ATOM 1478 O O . GLU A 1 196 ? 12.993 -6.078 -3.074 1.00 91.44 196 GLU A O 1
ATOM 1483 N N . SER A 1 197 ? 14.126 -7.203 -1.515 1.00 93.38 197 SER A N 1
ATOM 1484 C CA . SER A 1 197 ? 14.274 -6.056 -0.611 1.00 93.38 197 SER A CA 1
ATOM 1485 C C . SER A 1 197 ? 15.493 -5.202 -0.980 1.00 93.38 197 SER A C 1
ATOM 1487 O O . SER A 1 197 ? 16.348 -4.945 -0.131 1.00 93.38 197 SER A O 1
ATOM 1489 N N . ASP A 1 198 ? 15.594 -4.788 -2.246 1.00 95.50 198 ASP A N 1
ATOM 1490 C CA . ASP A 1 198 ? 16.709 -3.968 -2.749 1.00 95.50 198 ASP A CA 1
ATOM 1491 C C . ASP A 1 198 ? 16.690 -2.545 -2.178 1.00 95.50 198 ASP A C 1
ATOM 1493 O O . ASP A 1 198 ? 17.736 -1.906 -2.031 1.00 95.50 198 ASP A O 1
ATOM 1497 N N . SER A 1 199 ? 15.495 -2.060 -1.847 1.00 95.19 199 SER A N 1
ATOM 1498 C CA . SER A 1 199 ? 15.256 -0.849 -1.071 1.00 95.19 199 SER A CA 1
ATOM 1499 C C . SER A 1 199 ? 14.145 -1.109 -0.064 1.00 95.19 199 SER A C 1
ATOM 1501 O O . SER A 1 199 ? 13.143 -1.757 -0.381 1.00 95.19 199 SER A O 1
ATOM 1503 N N . TRP A 1 200 ? 14.343 -0.643 1.167 1.00 96.06 200 TRP A N 1
ATOM 1504 C CA . TRP A 1 200 ? 13.396 -0.844 2.253 1.00 96.06 200 TRP A CA 1
ATOM 1505 C C . TRP A 1 200 ? 13.412 0.335 3.220 1.00 96.06 200 TRP A C 1
ATOM 1507 O O . TRP A 1 200 ? 14.473 0.835 3.600 1.00 96.06 200 TRP A O 1
ATOM 1517 N N . VAL A 1 201 ? 12.225 0.769 3.633 1.00 96.06 201 VAL A N 1
ATOM 1518 C CA . VAL A 1 201 ? 12.045 1.802 4.655 1.00 96.06 201 VAL A CA 1
ATOM 1519 C C . VAL A 1 201 ? 10.975 1.328 5.622 1.00 96.06 201 VAL A C 1
ATOM 1521 O O . VAL A 1 201 ? 9.893 0.927 5.208 1.00 96.06 201 VAL A O 1
ATOM 1524 N N . ILE A 1 202 ? 11.259 1.393 6.920 1.00 96.00 202 ILE A N 1
ATOM 1525 C CA . ILE A 1 202 ? 10.274 1.133 7.971 1.00 96.00 202 ILE A CA 1
ATOM 1526 C C . ILE A 1 202 ? 10.244 2.346 8.887 1.00 96.00 202 ILE A C 1
ATOM 1528 O O . ILE A 1 202 ? 11.271 2.732 9.448 1.00 96.00 202 ILE A O 1
ATOM 1532 N N . SER A 1 203 ? 9.071 2.952 9.048 1.00 95.31 203 SER A N 1
ATOM 1533 C CA . SER A 1 203 ? 8.869 3.991 10.046 1.00 95.31 203 SER A CA 1
ATOM 1534 C C . SER A 1 203 ? 8.591 3.354 11.404 1.00 95.31 203 SER A C 1
ATOM 1536 O O . SER A 1 203 ? 7.837 2.384 11.521 1.00 95.31 203 SER A O 1
ATOM 1538 N N . SER A 1 204 ? 9.138 3.946 12.462 1.00 93.62 204 SER A N 1
ATOM 1539 C CA . SER A 1 204 ? 8.677 3.636 13.814 1.00 93.62 204 SER A CA 1
ATOM 1540 C C . SER A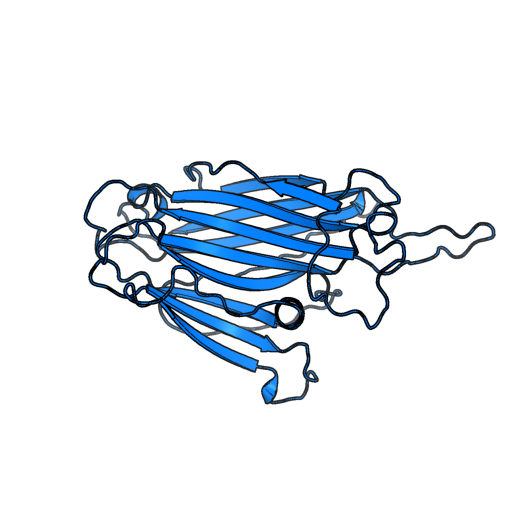 1 204 ? 7.179 3.949 13.932 1.00 93.62 204 SER A C 1
ATOM 1542 O O . SER A 1 204 ? 6.734 4.950 13.357 1.00 93.62 204 SER A O 1
ATOM 1544 N N . PRO A 1 205 ? 6.399 3.141 14.672 1.00 92.62 205 PRO A N 1
ATOM 1545 C CA . PRO A 1 205 ? 5.025 3.488 14.999 1.00 92.62 205 PRO A CA 1
ATOM 1546 C C . PRO A 1 205 ? 4.963 4.857 15.677 1.00 92.62 205 PRO A C 1
ATOM 1548 O O . PRO A 1 205 ? 5.706 5.123 16.624 1.00 92.62 205 PRO A O 1
ATOM 1551 N N . SER A 1 206 ? 4.084 5.727 15.192 1.00 91.75 206 SER A N 1
ATOM 1552 C CA . SER A 1 206 ? 3.867 7.060 15.747 1.00 91.75 206 SER A CA 1
ATOM 1553 C C . SER A 1 206 ? 2.404 7.243 16.122 1.00 91.75 206 SER A C 1
ATOM 1555 O O . SER A 1 206 ? 1.506 6.739 15.448 1.00 91.75 206 SER A O 1
ATOM 1557 N N . SER A 1 207 ? 2.152 7.941 17.231 1.00 90.38 207 SER A N 1
ATOM 1558 C CA . SER A 1 207 ? 0.786 8.252 17.651 1.00 90.38 207 SER A CA 1
ATOM 1559 C C . SER A 1 207 ? 0.107 9.142 16.617 1.00 90.38 207 SER A C 1
ATOM 1561 O O . SER A 1 207 ? 0.634 10.192 16.248 1.00 90.38 207 SER A O 1
ATOM 1563 N N . TRP A 1 208 ? -1.092 8.756 16.197 1.00 86.81 208 TRP A N 1
ATOM 1564 C CA . TRP A 1 208 ? -1.912 9.556 15.304 1.00 86.81 208 TRP A CA 1
ATOM 1565 C C . TRP A 1 208 ? -2.747 10.535 16.135 1.00 86.81 208 TRP A C 1
ATOM 1567 O O . TRP A 1 208 ? -3.791 10.184 16.673 1.00 86.81 208 TRP A O 1
ATOM 1577 N N . ASN A 1 209 ? -2.274 11.772 16.288 1.00 79.62 209 ASN A N 1
ATOM 1578 C CA . ASN A 1 209 ? -2.956 12.805 17.085 1.00 79.62 209 ASN A CA 1
ATOM 1579 C C . ASN A 1 209 ? -3.535 13.962 16.246 1.00 79.62 209 ASN A C 1
ATOM 1581 O O . ASN A 1 209 ? -4.278 14.787 16.773 1.00 79.62 209 ASN A O 1
ATOM 1585 N N . SER A 1 210 ? -3.227 14.012 14.950 1.00 82.38 210 SER A N 1
ATOM 1586 C CA . SER A 1 210 ? -3.658 15.029 13.986 1.00 82.38 210 SER A CA 1
ATOM 1587 C C . SER A 1 210 ? -4.715 14.495 13.017 1.00 82.38 210 SER A C 1
ATOM 1589 O O . SER A 1 210 ? -4.816 13.292 12.795 1.00 82.38 210 SER A O 1
ATOM 1591 N N . SER A 1 211 ? -5.495 15.381 12.391 1.00 79.50 211 SER A N 1
ATOM 1592 C CA . SER A 1 211 ? -6.457 15.011 11.335 1.00 79.50 211 SER A CA 1
ATOM 1593 C C . SER A 1 211 ? -5.805 14.320 10.132 1.00 79.50 211 SER A C 1
ATOM 1595 O O . SER A 1 211 ? -6.453 13.497 9.489 1.00 79.50 211 SER A O 1
ATOM 1597 N N . SER A 1 212 ? -4.527 14.616 9.876 1.00 85.19 212 SER A N 1
ATOM 1598 C CA . SER A 1 212 ? -3.734 14.055 8.786 1.00 85.19 212 SER A CA 1
ATOM 1599 C C . SER A 1 212 ? -2.367 13.559 9.260 1.00 85.19 212 SER A C 1
ATOM 1601 O O . SER A 1 212 ? -1.731 14.184 10.112 1.00 85.19 212 SER A O 1
ATOM 1603 N N . LEU A 1 213 ? -1.899 12.447 8.700 1.00 88.69 213 LEU A N 1
ATOM 1604 C CA . LEU A 1 213 ? -0.520 11.965 8.788 1.00 88.69 213 LEU A CA 1
ATOM 1605 C C . LEU A 1 213 ? 0.097 11.988 7.400 1.00 88.69 213 LEU A C 1
ATOM 1607 O O . LEU A 1 213 ? -0.560 11.608 6.439 1.00 88.69 213 LEU A O 1
ATOM 1611 N N . ASN A 1 214 ? 1.358 12.400 7.298 1.00 92.44 214 ASN A N 1
ATOM 1612 C CA . ASN A 1 214 ? 2.069 12.432 6.026 1.00 92.44 214 ASN A CA 1
ATOM 1613 C C . ASN A 1 214 ? 3.381 11.661 6.141 1.00 92.44 214 ASN A C 1
ATOM 1615 O O . ASN A 1 214 ? 4.133 11.843 7.099 1.00 92.44 214 ASN A O 1
ATOM 1619 N N . PHE A 1 215 ? 3.660 10.841 5.138 1.00 93.06 215 PHE A N 1
ATOM 1620 C CA . PHE A 1 215 ? 4.925 10.158 4.939 1.00 93.06 215 PHE A CA 1
ATOM 1621 C C . PHE A 1 215 ? 5.499 10.602 3.600 1.00 93.06 215 PHE A C 1
ATOM 1623 O O . PHE A 1 215 ? 4.767 10.692 2.618 1.00 93.06 215 PHE A O 1
ATOM 1630 N N . SER A 1 216 ? 6.803 10.856 3.567 1.00 95.06 216 SER A N 1
ATOM 1631 C CA . SER A 1 216 ? 7.543 11.103 2.333 1.00 95.06 216 SER A CA 1
ATOM 1632 C C . SER A 1 216 ? 8.814 10.269 2.386 1.00 95.06 216 SER A C 1
ATOM 1634 O O . SER A 1 216 ? 9.613 10.414 3.317 1.00 95.06 216 SER A O 1
ATOM 1636 N N . VAL A 1 217 ? 8.946 9.318 1.463 1.00 95.88 217 VAL A N 1
ATOM 1637 C CA . VAL A 1 217 ? 10.060 8.363 1.435 1.00 95.88 217 VAL A CA 1
ATOM 1638 C C . VAL A 1 217 ? 10.566 8.178 0.013 1.00 95.88 217 VAL A C 1
ATOM 1640 O O . VAL A 1 217 ? 9.783 8.018 -0.918 1.00 95.88 217 VAL A O 1
ATOM 1643 N N . SER A 1 218 ? 11.885 8.151 -0.156 1.00 96.56 218 SER A N 1
ATOM 1644 C CA . SER A 1 218 ? 12.483 7.778 -1.435 1.00 96.56 218 SER A CA 1
ATOM 1645 C C . SER A 1 218 ? 12.440 6.258 -1.605 1.00 96.56 218 SER A C 1
ATOM 1647 O O . SER A 1 218 ? 12.773 5.511 -0.683 1.00 96.56 218 SER A O 1
ATOM 1649 N N . LEU A 1 219 ? 11.994 5.795 -2.771 1.00 96.19 219 LEU A N 1
ATOM 1650 C CA . LEU A 1 219 ? 11.881 4.378 -3.116 1.00 96.19 219 LEU A CA 1
ATOM 1651 C C . LEU A 1 219 ? 13.192 3.816 -3.676 1.00 96.19 219 LEU A C 1
ATOM 1653 O O . LEU A 1 219 ? 13.430 2.613 -3.572 1.00 96.19 219 LEU A O 1
ATOM 1657 N N . ASN A 1 220 ? 14.056 4.668 -4.227 1.00 96.69 220 ASN A N 1
ATOM 1658 C CA . ASN A 1 220 ? 15.375 4.304 -4.732 1.00 96.69 220 ASN A CA 1
ATOM 1659 C C . ASN A 1 220 ? 16.402 5.416 -4.496 1.00 96.69 220 ASN A C 1
ATOM 1661 O O . ASN A 1 220 ? 16.112 6.598 -4.592 1.00 96.69 220 ASN A O 1
ATOM 1665 N N . ASP A 1 221 ? 17.642 5.016 -4.251 1.00 95.38 221 ASP A N 1
ATOM 1666 C CA . ASP A 1 221 ? 18.781 5.882 -3.922 1.00 95.38 221 ASP A CA 1
ATOM 1667 C C . ASP A 1 221 ? 19.657 6.243 -5.139 1.00 95.38 221 ASP A C 1
ATOM 1669 O O . ASP A 1 221 ? 20.589 7.039 -5.024 1.00 95.38 221 ASP A O 1
ATOM 1673 N N . ALA A 1 222 ? 19.399 5.644 -6.304 1.00 96.31 222 ALA A N 1
ATOM 1674 C CA . ALA A 1 222 ? 20.173 5.854 -7.522 1.00 96.31 222 ALA A CA 1
ATOM 1675 C C . ALA A 1 222 ? 19.269 5.987 -8.749 1.00 96.31 222 ALA A C 1
ATOM 1677 O O . ALA A 1 222 ? 18.341 5.202 -8.931 1.00 96.31 222 ALA A O 1
ATOM 1678 N N . PHE A 1 223 ? 19.614 6.928 -9.633 1.00 94.94 223 PHE A N 1
ATOM 1679 C CA . PHE A 1 223 ? 18.834 7.302 -10.820 1.00 94.94 223 PHE A CA 1
ATOM 1680 C C . PHE A 1 223 ? 18.519 6.118 -11.755 1.00 94.94 223 PHE A C 1
ATOM 1682 O O . PHE A 1 223 ? 17.416 5.998 -12.284 1.00 94.94 223 PHE A O 1
ATOM 1689 N N . SER A 1 224 ? 19.465 5.189 -11.919 1.00 94.69 224 SER A N 1
ATOM 1690 C CA . SER A 1 224 ? 19.285 3.989 -12.745 1.00 94.69 224 SER A CA 1
ATOM 1691 C C . SER A 1 224 ? 18.564 2.840 -12.025 1.00 94.69 224 SER A C 1
ATOM 1693 O O . SER A 1 224 ? 18.032 1.942 -12.689 1.00 94.69 224 SER A O 1
ATOM 1695 N N . ALA A 1 225 ? 18.496 2.875 -10.688 1.00 96.00 225 ALA A N 1
ATOM 1696 C CA . ALA A 1 225 ? 17.912 1.837 -9.838 1.00 96.00 225 ALA A CA 1
ATOM 1697 C C . ALA A 1 225 ? 16.394 2.012 -9.666 1.00 96.00 225 ALA A C 1
ATOM 1699 O O . ALA A 1 225 ? 15.878 2.097 -8.558 1.00 96.00 225 ALA A O 1
ATOM 1700 N N . VAL A 1 226 ? 15.681 2.106 -10.783 1.00 95.38 226 VAL A N 1
ATOM 1701 C CA . VAL A 1 226 ? 14.237 2.369 -10.825 1.00 95.38 226 VAL A CA 1
ATOM 1702 C C . VAL A 1 226 ? 13.442 1.213 -10.208 1.00 95.38 226 VAL A C 1
ATOM 1704 O O . VAL A 1 226 ? 13.730 0.049 -10.524 1.00 95.38 226 VAL A O 1
ATOM 1707 N N . PRO A 1 227 ? 12.410 1.496 -9.393 1.00 95.88 227 PRO A N 1
ATOM 1708 C CA . PRO A 1 227 ? 11.528 0.462 -8.877 1.00 95.88 227 PRO A CA 1
ATOM 1709 C C . PRO A 1 227 ? 10.866 -0.353 -9.988 1.00 95.88 227 PRO A C 1
ATOM 1711 O O . PRO A 1 227 ? 10.329 0.201 -10.943 1.00 95.88 227 PRO A O 1
ATOM 1714 N N . ARG A 1 228 ? 10.885 -1.680 -9.855 1.00 95.12 228 ARG A N 1
ATOM 1715 C CA . ARG A 1 228 ? 10.123 -2.618 -10.695 1.00 95.12 228 ARG A CA 1
ATOM 1716 C C . ARG A 1 228 ? 8.808 -2.973 -10.019 1.00 95.12 228 ARG A C 1
ATOM 1718 O O . ARG A 1 228 ? 7.754 -2.893 -10.646 1.00 95.12 228 ARG A O 1
ATOM 1725 N N . PHE A 1 229 ? 8.879 -3.316 -8.736 1.00 95.56 229 PHE A N 1
ATOM 1726 C CA . PHE A 1 229 ? 7.733 -3.648 -7.898 1.00 95.56 229 PHE A CA 1
ATOM 1727 C C . PHE A 1 229 ? 7.972 -3.121 -6.488 1.00 95.56 229 PHE A C 1
ATOM 1729 O O . PHE A 1 229 ? 9.012 -3.420 -5.911 1.00 95.56 229 PHE A O 1
ATOM 1736 N N . CYS A 1 230 ? 7.018 -2.389 -5.916 1.00 96.19 230 CYS A N 1
ATOM 1737 C CA . CYS A 1 230 ? 7.042 -2.042 -4.498 1.00 96.19 230 CYS A CA 1
ATOM 1738 C C . CYS A 1 230 ? 5.787 -2.514 -3.785 1.00 96.19 230 CYS A C 1
ATOM 1740 O O . CYS A 1 230 ? 4.672 -2.356 -4.281 1.00 96.19 230 CYS A O 1
ATOM 1742 N N . ARG A 1 231 ? 5.982 -3.027 -2.577 1.00 95.81 231 ARG A N 1
ATOM 1743 C CA . ARG A 1 231 ? 4.926 -3.261 -1.604 1.00 95.81 231 ARG A CA 1
ATOM 1744 C C . ARG A 1 231 ? 5.008 -2.177 -0.543 1.00 95.81 231 ARG A C 1
ATOM 1746 O O . ARG A 1 231 ? 6.055 -1.997 0.076 1.00 95.81 231 ARG A O 1
ATOM 1753 N N . ILE A 1 232 ? 3.908 -1.469 -0.348 1.00 95.44 232 ILE A N 1
ATOM 1754 C CA . ILE A 1 232 ? 3.794 -0.357 0.592 1.00 95.44 232 ILE A CA 1
ATOM 1755 C C . ILE A 1 232 ? 2.718 -0.738 1.595 1.00 95.44 232 ILE A C 1
ATOM 1757 O O . ILE A 1 232 ? 1.546 -0.813 1.245 1.00 95.44 232 ILE A O 1
ATOM 1761 N N . ARG A 1 233 ? 3.102 -1.013 2.834 1.00 95.19 233 ARG A N 1
ATOM 1762 C CA . ARG A 1 233 ? 2.191 -1.395 3.907 1.00 95.19 233 ARG A CA 1
ATOM 1763 C C . ARG A 1 233 ? 2.010 -0.231 4.866 1.00 95.19 233 ARG A C 1
ATOM 1765 O O . ARG A 1 233 ? 2.968 0.231 5.477 1.00 95.19 233 ARG A O 1
ATOM 1772 N N . VAL A 1 234 ? 0.762 0.172 5.056 1.00 93.88 234 VAL A N 1
ATOM 1773 C CA . VAL A 1 234 ? 0.355 1.079 6.129 1.00 93.88 234 VAL A CA 1
ATOM 1774 C C . VAL A 1 234 ? -0.286 0.232 7.213 1.00 93.88 234 VAL A C 1
ATOM 1776 O O . VAL A 1 234 ? -1.230 -0.508 6.939 1.00 93.88 234 VAL A O 1
ATOM 1779 N N . SER A 1 235 ? 0.252 0.296 8.426 1.00 93.75 235 SER A N 1
ATOM 1780 C CA . SER A 1 235 ? -0.291 -0.419 9.581 1.00 93.75 235 SER A CA 1
ATOM 1781 C C . SER A 1 235 ? -0.838 0.563 10.596 1.00 93.75 235 SER A C 1
ATOM 1783 O O . SER A 1 235 ? -0.229 1.597 10.858 1.00 93.75 235 SER A O 1
ATOM 1785 N N . PHE A 1 236 ? -1.949 0.187 11.206 1.00 91.56 236 PHE A N 1
ATOM 1786 C CA . PHE A 1 236 ? -2.610 0.920 12.265 1.00 91.56 236 PHE A CA 1
ATOM 1787 C C . PHE A 1 236 ? -2.749 -0.012 13.460 1.00 91.56 236 PHE A C 1
ATOM 1789 O O . PHE A 1 236 ? -3.207 -1.145 13.319 1.00 91.56 236 PHE A O 1
ATOM 1796 N N . GLN A 1 237 ? -2.318 0.442 14.626 1.00 91.62 237 GLN A N 1
ATOM 1797 C CA . GLN A 1 237 ? -2.250 -0.372 15.825 1.00 91.62 237 GLN A CA 1
ATOM 1798 C C . GLN A 1 237 ? -2.939 0.336 16.978 1.00 91.62 237 GLN A C 1
ATOM 1800 O O . GLN A 1 237 ? -2.564 1.448 17.353 1.00 91.62 237 GLN A O 1
ATOM 1805 N N . GLU A 1 238 ? -3.912 -0.336 17.578 1.00 89.94 238 GLU A N 1
ATOM 1806 C CA . GLU A 1 238 ? -4.495 0.102 18.836 1.00 89.94 238 GLU A CA 1
ATOM 1807 C C . GLU A 1 238 ? -3.499 -0.121 19.980 1.00 89.94 238 GLU A C 1
ATOM 1809 O O . GLU A 1 238 ? -2.901 -1.191 20.108 1.00 89.94 238 GLU A O 1
ATOM 1814 N N . ARG A 1 239 ? -3.297 0.899 20.817 1.00 90.62 239 ARG A N 1
ATOM 1815 C CA . ARG A 1 239 ? -2.362 0.853 21.958 1.00 90.62 239 ARG A CA 1
ATOM 1816 C C . ARG A 1 239 ? -2.998 1.249 23.280 1.00 90.62 239 ARG A C 1
ATOM 1818 O O . ARG A 1 239 ? -2.298 1.342 24.288 1.00 90.62 239 ARG A O 1
ATOM 1825 N N . ALA A 1 240 ? -4.297 1.519 23.282 1.00 87.06 240 ALA A N 1
ATOM 1826 C CA . ALA A 1 240 ? -5.006 1.837 24.504 1.00 87.06 240 ALA A CA 1
ATOM 1827 C C . ALA A 1 240 ? -4.882 0.679 25.500 1.00 87.06 240 ALA A C 1
ATOM 1829 O O . ALA A 1 240 ? -5.130 -0.479 25.178 1.00 87.06 240 ALA A O 1
ATOM 1830 N N . THR A 1 241 ? -4.483 1.013 26.724 1.00 73.38 241 THR A N 1
ATOM 1831 C CA . THR A 1 241 ? -4.285 0.055 27.819 1.00 73.38 241 THR A CA 1
ATOM 1832 C C . THR A 1 241 ? -5.556 -0.175 28.636 1.00 73.38 241 THR A C 1
ATOM 1834 O O . THR A 1 241 ? -5.546 -0.956 29.588 1.00 73.38 241 THR A O 1
ATOM 1837 N N . SER A 1 242 ? -6.655 0.512 28.305 1.00 72.12 242 SER A N 1
ATOM 1838 C CA . SER A 1 242 ? -7.939 0.301 28.964 1.00 72.12 242 SER A CA 1
ATOM 1839 C C . SER A 1 242 ? -8.526 -1.055 28.568 1.00 72.12 242 SER A C 1
ATOM 1841 O O . SER A 1 242 ? -8.520 -1.455 27.407 1.00 72.12 242 SER A O 1
ATOM 1843 N N . ALA A 1 243 ? -9.060 -1.771 29.558 1.00 64.44 243 ALA A N 1
ATOM 1844 C CA . ALA A 1 243 ? -9.572 -3.123 29.359 1.00 64.44 243 ALA A CA 1
ATOM 1845 C C . ALA A 1 243 ? -10.931 -3.184 28.641 1.00 64.44 243 ALA A C 1
ATOM 1847 O O . ALA A 1 243 ? -11.393 -4.289 28.388 1.00 64.44 243 ALA A O 1
ATOM 1848 N N . LEU A 1 244 ? -11.594 -2.051 28.363 1.00 76.00 244 LEU A N 1
ATOM 1849 C CA . LEU A 1 244 ? -12.903 -2.028 27.705 1.00 76.00 244 LEU A CA 1
ATOM 1850 C C . LEU A 1 244 ? -12.981 -0.932 26.631 1.00 76.00 244 LEU A C 1
ATOM 1852 O O . LEU A 1 244 ? -12.715 0.242 26.905 1.00 76.00 244 LEU A O 1
ATOM 1856 N N . ARG A 1 245 ? -13.374 -1.322 25.417 1.00 78.38 245 ARG A N 1
ATOM 1857 C CA . ARG A 1 245 ? -13.705 -0.440 24.301 1.00 78.38 245 ARG A CA 1
ATOM 1858 C C . ARG A 1 245 ? -15.042 0.240 24.591 1.00 78.38 245 ARG A C 1
ATOM 1860 O O . ARG A 1 245 ? -15.965 -0.358 25.142 1.00 78.38 245 ARG A O 1
ATOM 1867 N N . ASN A 1 246 ? -15.144 1.517 24.236 1.00 73.50 246 ASN A N 1
ATOM 1868 C CA . ASN A 1 246 ? -16.403 2.237 24.355 1.00 73.50 246 ASN A CA 1
ATOM 1869 C C . ASN A 1 246 ? -17.355 1.786 23.233 1.00 73.50 246 ASN A C 1
ATOM 1871 O O . ASN A 1 246 ? -17.008 1.873 22.060 1.00 73.50 246 ASN A O 1
ATOM 1875 N N . ASN A 1 247 ? -18.565 1.348 23.579 1.00 66.31 247 ASN A N 1
ATOM 1876 C CA . ASN A 1 247 ? -19.578 0.948 22.593 1.00 66.31 247 ASN A CA 1
ATOM 1877 C C . ASN A 1 247 ? -20.185 2.143 21.828 1.00 66.31 247 ASN A C 1
ATOM 1879 O O . ASN A 1 247 ? -20.955 1.942 20.895 1.00 66.31 247 ASN A O 1
ATOM 1883 N N . ALA A 1 248 ? -19.868 3.381 22.224 1.00 61.88 248 ALA A N 1
ATOM 1884 C CA . ALA A 1 248 ? -20.370 4.617 21.620 1.00 61.88 248 ALA A CA 1
ATOM 1885 C C . ALA A 1 248 ? -19.342 5.309 20.703 1.00 61.88 248 ALA A C 1
ATOM 1887 O O . ALA A 1 248 ? -19.306 6.538 20.624 1.00 61.88 248 ALA A O 1
ATOM 1888 N N . LEU A 1 249 ? -18.474 4.539 20.046 1.00 64.94 249 LEU A N 1
ATOM 1889 C CA . LEU A 1 249 ? -17.534 5.075 19.065 1.00 64.94 249 LEU A CA 1
ATOM 1890 C C . LEU A 1 249 ? -18.242 5.360 17.739 1.00 64.94 249 LEU A C 1
ATOM 1892 O O . LEU A 1 249 ? -19.040 4.557 17.259 1.00 64.94 249 LEU A O 1
ATOM 1896 N N . PHE A 1 250 ? -17.935 6.507 17.139 1.00 67.31 250 PHE A N 1
ATOM 1897 C CA . PHE A 1 250 ? -18.474 6.871 15.832 1.00 67.31 250 PHE A CA 1
ATOM 1898 C C . PHE A 1 250 ? -17.703 6.177 14.705 1.00 67.31 250 PHE A C 1
ATOM 1900 O O . PHE A 1 250 ? -16.479 6.030 14.817 1.00 67.31 250 PHE A O 1
ATOM 1907 N N . PRO A 1 251 ? -18.381 5.817 13.599 1.00 61.16 251 PRO A N 1
ATOM 1908 C CA . PRO A 1 251 ? -17.720 5.408 12.372 1.00 61.16 251 PRO A CA 1
ATOM 1909 C C . PRO A 1 251 ? -16.628 6.396 11.977 1.00 61.16 251 PRO A C 1
ATOM 1911 O O . PRO A 1 251 ? -16.858 7.613 11.929 1.00 61.16 251 PRO A O 1
ATOM 1914 N N . GLN A 1 252 ? -15.449 5.857 11.688 1.00 69.88 252 GLN A N 1
ATOM 1915 C CA . GLN A 1 252 ? -14.339 6.614 11.139 1.00 69.88 252 GLN A CA 1
ATOM 1916 C C . GLN A 1 252 ? -14.098 6.162 9.715 1.00 69.88 252 GLN A C 1
ATOM 1918 O O . GLN A 1 252 ? -13.958 4.970 9.455 1.00 69.88 252 GLN A O 1
ATOM 1923 N N . GLU A 1 253 ? -14.031 7.132 8.816 1.00 75.19 253 GLU A N 1
ATOM 1924 C CA . GLU A 1 253 ? -13.597 6.890 7.456 1.00 75.19 253 GLU A CA 1
ATOM 1925 C C . GLU A 1 253 ? -12.121 7.255 7.351 1.00 75.19 253 GLU A C 1
ATOM 1927 O O . GLU A 1 253 ? -11.728 8.388 7.646 1.00 75.19 253 GLU A O 1
ATOM 1932 N N . VAL A 1 254 ? -11.295 6.287 6.963 1.00 75.69 254 VAL A N 1
ATOM 1933 C CA . VAL A 1 254 ? -9.867 6.509 6.731 1.00 75.69 254 VAL A CA 1
ATOM 1934 C C . VAL A 1 254 ? -9.637 6.662 5.238 1.00 75.69 254 VAL A C 1
ATOM 1936 O O . VAL A 1 254 ? -9.829 5.721 4.477 1.00 75.69 254 VAL A O 1
ATOM 1939 N N . ASN A 1 255 ? -9.176 7.841 4.844 1.00 81.12 255 ASN A N 1
ATOM 1940 C CA . ASN A 1 255 ? -8.845 8.188 3.475 1.00 81.12 255 ASN A CA 1
ATOM 1941 C C . ASN A 1 255 ? -7.327 8.165 3.288 1.00 81.12 255 ASN A C 1
ATOM 1943 O O . ASN A 1 255 ? -6.601 8.908 3.953 1.00 81.12 255 ASN A O 1
ATOM 1947 N N . LEU A 1 256 ? -6.843 7.327 2.371 1.00 80.44 256 LEU A N 1
ATOM 1948 C CA . LEU A 1 256 ? -5.430 7.258 2.005 1.00 80.44 256 LEU A CA 1
ATOM 1949 C C . LEU A 1 256 ? -5.218 7.911 0.641 1.00 80.44 256 LEU A C 1
ATOM 1951 O O . LEU A 1 256 ? -5.779 7.467 -0.355 1.00 80.44 256 LEU A O 1
ATOM 1955 N N . PHE A 1 257 ? -4.362 8.924 0.599 1.00 83.62 257 PHE A N 1
ATOM 1956 C CA . PHE A 1 257 ? -3.921 9.593 -0.617 1.00 83.62 257 PHE A CA 1
ATOM 1957 C C . PHE A 1 257 ? -2.475 9.215 -0.871 1.00 83.62 257 PHE A C 1
ATOM 1959 O O . PHE A 1 257 ? -1.621 9.412 -0.010 1.00 83.62 257 PHE A O 1
ATOM 1966 N N . VAL A 1 258 ? -2.193 8.676 -2.049 1.00 84.81 258 VAL A N 1
ATOM 1967 C CA . VAL A 1 258 ? -0.885 8.104 -2.357 1.00 84.81 258 VAL A CA 1
ATOM 1968 C C . VAL A 1 258 ? -0.413 8.652 -3.685 1.00 84.81 258 VAL A C 1
ATOM 1970 O O . VAL A 1 258 ? -1.122 8.554 -4.683 1.00 84.81 258 VAL A O 1
ATOM 1973 N N . ASN A 1 259 ? 0.788 9.211 -3.696 1.00 87.69 259 ASN A N 1
ATOM 1974 C CA . ASN A 1 259 ? 1.438 9.715 -4.889 1.00 87.69 259 ASN A CA 1
ATOM 1975 C C . ASN A 1 259 ? 2.837 9.113 -4.985 1.00 87.69 259 ASN A C 1
ATOM 1977 O O . ASN A 1 259 ? 3.585 9.121 -4.012 1.00 87.69 259 ASN A O 1
ATOM 1981 N N . ILE A 1 260 ? 3.188 8.597 -6.160 1.00 89.00 260 ILE A N 1
ATOM 1982 C CA . ILE A 1 260 ? 4.557 8.187 -6.471 1.00 89.00 260 ILE A CA 1
ATOM 1983 C C . ILE A 1 260 ? 4.993 8.974 -7.695 1.00 89.00 260 ILE A C 1
ATOM 1985 O O . ILE A 1 260 ? 4.355 8.884 -8.744 1.00 89.00 260 ILE A O 1
ATOM 1989 N N . GLN A 1 261 ? 6.077 9.731 -7.560 1.00 89.62 261 GLN A N 1
ATOM 1990 C CA . GLN A 1 261 ? 6.601 10.591 -8.619 1.00 89.62 261 GLN A CA 1
ATOM 1991 C C . GLN A 1 261 ? 8.099 10.381 -8.806 1.00 89.62 261 GLN A C 1
ATOM 1993 O O . GLN A 1 261 ? 8.800 10.087 -7.841 1.00 89.62 261 GLN A O 1
ATOM 1998 N N . ALA A 1 262 ? 8.560 10.519 -10.049 1.00 89.38 262 ALA A N 1
ATOM 1999 C CA . ALA A 1 262 ? 9.973 10.519 -10.397 1.00 89.38 262 ALA A CA 1
ATOM 2000 C C . ALA A 1 262 ? 10.469 11.965 -10.540 1.00 89.38 262 ALA A C 1
ATOM 2002 O O . ALA A 1 262 ? 9.824 12.752 -11.239 1.00 89.38 262 ALA A O 1
ATOM 2003 N N . ASP A 1 263 ? 11.589 12.278 -9.890 1.00 85.06 263 ASP A N 1
ATOM 2004 C CA . ASP A 1 263 ? 12.321 13.546 -10.018 1.00 85.06 263 ASP A CA 1
ATOM 2005 C C . ASP A 1 263 ? 13.272 13.555 -11.226 1.00 85.06 263 ASP A C 1
ATOM 2007 O O . ASP A 1 263 ? 13.937 12.514 -11.475 1.00 85.06 263 ASP A O 1
#

Foldseek 3Di:
DDDDDDDWDWAWAWADDDDDDDDDDDDPPLFKAWQKKKKFFQDLDQFPWKKKKKWWKAQQVDDPPDPVGTDIDIDIDHSVDDRMDMDDAFFSSLRIGTRYMYIYGTTFFFGMKMKIKMKGAADFFDWDPDPDIDTPSFFWKKKKKKKFKDFDDDPDDAPLVQLQKWKKKKKAFAWACDDPHPHAQDPPCSGGRDGDRRDIDIDDTDGDPDRMDIDMDTRDDGRRRTTRMMMMMMMMGGDRPDGGDDPPHTIMIMTMTMDMDGD

pLDDT: mean 77.55, std 19.21, range [23.17, 97.31]

Secondary structure (DSSP, 8-state):
---PPP------EE-S----------S-TTSEEEEEEEEEESS-S--S-EEEEEEEEEETTS-TT-GGGEEEEEEEEETTS-S-EES--TTGGGGEEEEEEEEE---SS--EEEEEEEEEEPPPP-BPSSSS--BTT-S-EEEEEEEEEEE-S-SS--HHHHTT-EEEEEEEEEETTSSS--SPPPTT----SS---SEEEEPPPEE--SSEEEEEEES-SSTT--EEEEEEEEEEE-----SS--TTPPPEEEEEEEEEEE-

Nearest PDB structures (foldseek):
  7vrp-assembly1_J  TM=2.549E-01  e=9.209E-04  Infectious bursal disease virus
  2df7-assembly1_D  TM=2.363E-01  e=1.347E-03  Infectious bursal disease virus
  2df7-assembly1_K  TM=2.551E-01  e=4.447E-03  Infectious bursal disease virus
  2df7-assembly1_O  TM=2.348E-01  e=4.957E-03  Infectious bursal disease virus
  2df7-assembly1_Q  TM=2.326E-01  e=4.447E-03  Infectious bursal disease virus